Protein AF-A0A817XA43-F1 (afdb_monomer_lite)

Structure (mmCIF, N/CA/C/O backbone):
data_AF-A0A817XA43-F1
#
_entry.id   AF-A0A817XA43-F1
#
loop_
_atom_site.group_PDB
_atom_site.id
_atom_site.type_symbol
_atom_site.label_atom_id
_atom_site.label_alt_id
_atom_site.label_comp_id
_atom_site.label_asym_id
_atom_site.label_entity_id
_atom_site.label_seq_id
_atom_site.pdbx_PDB_ins_code
_atom_site.Cartn_x
_atom_site.Cartn_y
_atom_site.Cartn_z
_atom_site.occupancy
_atom_site.B_iso_or_equiv
_atom_site.auth_seq_id
_atom_site.auth_comp_id
_atom_site.auth_asym_id
_atom_site.auth_atom_id
_atom_site.pdbx_PDB_model_num
ATOM 1 N N . MET A 1 1 ? 5.860 10.721 -16.639 1.00 57.69 1 MET A N 1
ATOM 2 C CA . MET A 1 1 ? 4.613 10.023 -17.025 1.00 57.69 1 MET A CA 1
ATOM 3 C C . MET A 1 1 ? 4.960 8.668 -17.614 1.00 57.69 1 MET A C 1
ATOM 5 O O . MET A 1 1 ? 6.099 8.489 -18.042 1.00 57.69 1 MET A O 1
ATOM 9 N N . LEU A 1 2 ? 4.019 7.724 -17.609 1.00 63.66 2 LEU A N 1
ATOM 10 C CA . LEU A 1 2 ? 4.246 6.377 -18.134 1.00 63.66 2 LEU A CA 1
ATOM 11 C C . LEU A 1 2 ? 4.400 6.415 -19.658 1.00 63.66 2 LEU A C 1
ATOM 13 O O . LEU A 1 2 ? 3.635 7.073 -20.358 1.00 63.66 2 LEU A O 1
ATOM 17 N N . LEU A 1 3 ? 5.403 5.712 -20.180 1.00 65.25 3 LEU A N 1
ATOM 18 C CA . LEU A 1 3 ? 5.600 5.602 -21.623 1.00 65.25 3 LEU A CA 1
ATOM 19 C C . LEU A 1 3 ? 4.455 4.800 -22.244 1.00 65.25 3 LEU A C 1
ATOM 21 O O . LEU A 1 3 ? 4.176 3.691 -21.795 1.00 65.25 3 LEU A O 1
ATOM 25 N N . GLY A 1 4 ? 3.835 5.340 -23.294 1.00 74.50 4 GLY A N 1
ATOM 26 C CA . GLY A 1 4 ? 2.734 4.673 -23.994 1.00 74.50 4 GLY A CA 1
ATOM 27 C C . GLY A 1 4 ? 1.375 4.791 -23.300 1.00 74.50 4 GLY A C 1
ATOM 28 O O . GLY A 1 4 ? 0.452 4.079 -23.687 1.00 74.50 4 GLY A O 1
ATOM 29 N N . GLU A 1 5 ? 1.242 5.671 -22.301 1.00 81.50 5 GLU A N 1
ATOM 30 C CA . GLU A 1 5 ? -0.063 6.052 -21.750 1.00 81.50 5 GLU A CA 1
ATOM 31 C C . GLU A 1 5 ? -0.944 6.663 -22.862 1.00 81.50 5 GLU A C 1
ATOM 33 O O . GLU A 1 5 ? -0.475 7.549 -23.585 1.00 81.50 5 GLU A O 1
ATOM 38 N N . PRO A 1 6 ? -2.202 6.211 -23.039 1.00 85.19 6 PRO A N 1
ATOM 39 C CA . PRO A 1 6 ? -3.128 6.820 -23.986 1.00 85.19 6 PRO A CA 1
ATOM 40 C C . PRO A 1 6 ? -3.344 8.308 -23.698 1.00 85.19 6 PRO A C 1
ATOM 42 O O . PRO A 1 6 ? -3.460 8.717 -22.546 1.00 85.19 6 PRO A O 1
ATOM 45 N N . SER A 1 7 ? -3.509 9.128 -24.739 1.00 82.12 7 SER A N 1
ATOM 46 C CA . SER A 1 7 ? -3.691 10.585 -24.593 1.00 82.12 7 SER A CA 1
ATOM 47 C C . SER A 1 7 ? -4.958 10.993 -23.833 1.00 82.12 7 SER A C 1
ATOM 49 O O . SER A 1 7 ? -5.080 12.142 -23.407 1.00 82.12 7 SER A O 1
ATOM 51 N N . THR A 1 8 ? -5.901 10.073 -23.637 1.00 81.75 8 THR A N 1
ATOM 52 C CA . THR A 1 8 ? -7.118 10.268 -22.840 1.00 81.75 8 THR A CA 1
ATOM 53 C C . THR A 1 8 ? -6.960 9.841 -21.381 1.00 81.75 8 THR A C 1
ATOM 55 O O . THR A 1 8 ? -7.863 10.085 -20.586 1.00 81.75 8 THR A O 1
ATOM 58 N N . TRP A 1 9 ? -5.845 9.203 -21.018 1.00 85.25 9 TRP A N 1
ATOM 59 C CA . TRP A 1 9 ? -5.582 8.696 -19.673 1.00 85.25 9 TRP A CA 1
ATOM 60 C C . TRP A 1 9 ? -4.692 9.653 -18.901 1.00 85.25 9 TRP A C 1
ATOM 62 O O . TRP A 1 9 ? -3.889 10.389 -19.481 1.00 85.25 9 TRP A O 1
ATOM 72 N N . ARG A 1 10 ? -4.874 9.677 -17.582 1.00 87.94 10 ARG A N 1
ATOM 73 C CA . ARG A 1 10 ? -4.084 10.502 -16.674 1.00 87.94 10 ARG A CA 1
ATOM 74 C C . ARG A 1 10 ? -3.742 9.699 -15.437 1.00 87.94 10 ARG A C 1
ATOM 76 O O . ARG A 1 10 ? -4.640 9.256 -14.724 1.00 87.94 10 ARG A O 1
ATOM 83 N N . THR A 1 11 ? -2.451 9.576 -15.171 1.00 90.00 11 THR A N 1
ATOM 84 C CA . THR A 1 11 ? -1.917 8.834 -14.035 1.00 90.00 11 THR A CA 1
ATOM 85 C C . THR A 1 11 ? -1.094 9.762 -13.163 1.00 90.00 11 THR A C 1
ATOM 87 O O . THR A 1 11 ? 0.011 10.167 -13.527 1.00 90.00 11 THR A O 1
ATOM 90 N N . ASP A 1 12 ? -1.613 10.065 -11.979 1.00 92.81 12 ASP A N 1
ATOM 91 C CA . ASP A 1 12 ? -0.871 10.833 -10.989 1.00 92.81 12 ASP A CA 1
ATOM 92 C C . ASP A 1 12 ? -0.116 9.897 -10.041 1.00 92.81 12 ASP A C 1
ATOM 94 O O . ASP A 1 12 ? -0.629 8.858 -9.623 1.00 92.81 12 ASP A O 1
ATOM 98 N N . LEU A 1 13 ? 1.106 10.285 -9.673 1.00 92.44 13 LEU A N 1
ATOM 99 C CA . LEU A 1 13 ? 1.822 9.657 -8.565 1.00 92.44 13 LEU A CA 1
ATOM 100 C C . LEU A 1 13 ? 1.434 10.392 -7.285 1.00 92.44 13 LEU A C 1
ATOM 102 O O . LEU A 1 13 ? 1.879 11.518 -7.074 1.00 92.44 13 LEU A O 1
ATOM 106 N N . VAL A 1 14 ? 0.610 9.768 -6.448 1.00 94.12 14 VAL A N 1
ATOM 107 C CA . VAL A 1 14 ? 0.172 10.341 -5.170 1.00 94.12 14 VAL A CA 1
ATOM 108 C C . VAL A 1 14 ? 1.114 9.898 -4.053 1.00 94.12 14 VAL A C 1
ATOM 110 O O . VAL A 1 14 ? 1.297 8.705 -3.826 1.00 94.12 14 VAL A O 1
ATOM 113 N N . ILE A 1 15 ? 1.710 10.863 -3.357 1.00 93.38 15 ILE A N 1
ATOM 114 C CA . ILE A 1 15 ? 2.702 10.643 -2.304 1.00 93.38 15 ILE A CA 1
ATOM 115 C C . ILE A 1 15 ? 2.204 11.269 -1.006 1.00 93.38 15 ILE A C 1
ATOM 117 O O . ILE A 1 15 ? 2.013 12.481 -0.922 1.00 93.38 15 ILE A O 1
ATOM 121 N N . PHE A 1 16 ? 2.080 10.439 0.023 1.00 93.75 16 PHE A N 1
ATOM 122 C CA . PHE A 1 16 ? 1.899 10.871 1.403 1.00 93.75 16 PHE A CA 1
ATOM 123 C C . PHE A 1 16 ? 3.258 10.862 2.100 1.00 93.75 16 PHE A C 1
ATOM 125 O O . PHE A 1 16 ? 3.926 9.829 2.138 1.00 93.75 16 PHE A O 1
ATOM 132 N N . THR A 1 17 ? 3.698 12.000 2.633 1.00 91.00 17 THR A N 1
ATOM 133 C CA . THR A 1 17 ? 4.999 12.094 3.314 1.00 91.00 17 THR A CA 1
ATOM 134 C C . THR A 1 17 ? 4.949 13.074 4.473 1.00 91.00 17 THR A C 1
ATOM 136 O O . THR A 1 17 ? 4.271 14.085 4.394 1.00 91.00 17 THR A O 1
ATOM 139 N N . TYR A 1 18 ? 5.697 12.822 5.541 1.00 86.75 18 TYR A N 1
ATOM 140 C CA . TYR A 1 18 ? 5.952 13.841 6.567 1.00 86.75 18 TYR A CA 1
ATOM 141 C C . TYR A 1 18 ? 7.193 14.680 6.240 1.00 86.75 18 TYR A C 1
ATOM 143 O O . TYR A 1 18 ? 7.337 15.805 6.703 1.00 86.75 18 TYR A O 1
ATOM 151 N N . ASN A 1 19 ? 8.099 14.129 5.428 1.00 84.56 19 ASN A N 1
ATOM 152 C CA . ASN A 1 19 ? 9.373 14.738 5.083 1.00 84.56 19 ASN A CA 1
ATOM 153 C C . ASN A 1 19 ? 9.256 15.442 3.727 1.00 84.56 19 ASN A C 1
ATOM 155 O O . ASN A 1 19 ? 9.676 14.912 2.695 1.00 84.56 19 ASN A O 1
ATOM 159 N N . PHE A 1 20 ? 8.610 16.606 3.714 1.00 82.62 20 PHE A N 1
ATOM 160 C CA . PHE A 1 20 ? 8.552 17.449 2.523 1.00 82.62 20 PHE A CA 1
ATOM 161 C C . PHE A 1 20 ? 9.913 18.081 2.275 1.00 82.62 20 PHE A C 1
ATOM 163 O O . PHE A 1 20 ? 10.416 18.845 3.095 1.00 82.62 20 PHE A O 1
ATOM 170 N N . SER A 1 21 ? 10.489 17.784 1.117 1.00 83.75 21 SER A N 1
ATOM 171 C CA . SER A 1 21 ? 11.843 18.188 0.773 1.00 83.75 21 SER A CA 1
ATOM 172 C C . SER A 1 21 ? 11.901 18.934 -0.563 1.00 83.75 21 SER A C 1
ATOM 174 O O . SER A 1 21 ? 10.979 18.887 -1.386 1.00 83.75 21 SER A O 1
ATOM 176 N N . SER A 1 22 ? 13.009 19.642 -0.788 1.00 83.31 22 SER A N 1
ATOM 177 C CA . SER A 1 22 ? 13.237 20.419 -2.013 1.00 83.31 22 SER A CA 1
ATOM 178 C C . SER A 1 22 ? 13.310 19.546 -3.275 1.00 83.31 22 SER A C 1
ATOM 180 O O . SER A 1 22 ? 13.006 19.996 -4.378 1.00 83.31 22 SER A O 1
ATOM 182 N N . GLU A 1 23 ? 13.667 18.275 -3.117 1.00 86.81 23 GLU A N 1
ATOM 183 C CA . GLU A 1 23 ? 13.797 17.279 -4.175 1.00 86.81 23 GLU A CA 1
ATOM 184 C C . GLU A 1 23 ? 12.446 17.007 -4.842 1.00 86.81 23 GLU A C 1
ATOM 186 O O . GLU A 1 23 ? 12.372 16.991 -6.069 1.00 86.81 23 GLU A O 1
ATOM 191 N N . PHE A 1 24 ? 11.355 16.905 -4.073 1.00 86.44 24 PHE A N 1
ATOM 192 C CA . PHE A 1 24 ? 10.013 16.745 -4.645 1.00 86.44 24 PHE A CA 1
ATOM 193 C C . PHE A 1 24 ? 9.624 17.932 -5.534 1.00 86.44 24 PHE A C 1
ATOM 195 O O . PHE A 1 24 ? 9.046 17.745 -6.606 1.00 86.44 24 PHE A O 1
ATOM 202 N N . ARG A 1 25 ? 10.002 19.157 -5.145 1.00 81.00 25 ARG A N 1
ATOM 203 C CA . ARG A 1 25 ? 9.793 20.353 -5.977 1.00 81.00 25 ARG A CA 1
ATOM 204 C C . ARG A 1 25 ? 10.616 20.298 -7.259 1.00 81.00 25 ARG A C 1
ATOM 206 O O . ARG A 1 25 ? 10.087 20.594 -8.328 1.00 81.00 25 ARG A O 1
ATOM 213 N N . ARG A 1 26 ? 11.881 19.869 -7.185 1.00 82.94 26 ARG A N 1
ATOM 214 C CA . ARG A 1 26 ? 12.737 19.690 -8.375 1.00 82.94 26 ARG A CA 1
ATOM 215 C C . ARG A 1 26 ? 12.167 18.651 -9.340 1.00 82.94 26 ARG A C 1
ATOM 217 O O . ARG A 1 26 ? 12.228 18.868 -10.547 1.00 82.94 26 ARG A O 1
ATOM 224 N N . LEU A 1 27 ? 11.541 17.597 -8.814 1.00 83.88 27 LEU A N 1
ATOM 225 C CA . LEU A 1 27 ? 10.822 16.576 -9.586 1.00 83.88 27 LEU A CA 1
ATOM 226 C C . LEU A 1 27 ? 9.488 17.065 -10.178 1.00 83.88 27 LEU A C 1
ATOM 228 O O . LEU A 1 27 ? 8.842 16.329 -10.920 1.00 83.88 27 LEU A O 1
ATOM 232 N N . GLY A 1 28 ? 9.077 18.304 -9.892 1.00 83.94 28 GLY A N 1
ATOM 233 C CA . GLY A 1 28 ? 7.832 18.881 -10.395 1.00 83.94 28 GLY A CA 1
ATOM 234 C C . GLY A 1 28 ? 6.585 18.391 -9.660 1.00 83.94 28 GLY A C 1
ATOM 235 O O . GLY A 1 28 ? 5.488 18.496 -10.206 1.00 83.94 28 GLY A O 1
ATOM 236 N N . CYS A 1 29 ? 6.729 17.852 -8.444 1.00 87.75 29 CYS A N 1
ATOM 237 C CA . CYS A 1 29 ? 5.584 17.494 -7.619 1.00 87.75 29 CYS A CA 1
ATOM 238 C C . CYS A 1 29 ? 4.820 18.748 -7.186 1.00 87.75 29 CYS A C 1
ATOM 240 O O . CYS A 1 29 ? 5.412 19.743 -6.760 1.00 87.75 29 CYS A O 1
ATOM 242 N N . VAL A 1 30 ? 3.493 18.680 -7.271 1.00 87.12 30 VAL A N 1
ATOM 243 C CA . VAL A 1 30 ? 2.590 19.751 -6.854 1.00 87.12 30 VAL A CA 1
ATOM 244 C C . VAL A 1 30 ? 1.864 19.368 -5.579 1.00 87.12 30 VAL A C 1
ATOM 246 O O . VAL A 1 30 ? 1.542 18.206 -5.344 1.00 87.12 30 VAL A O 1
ATOM 249 N N . HIS A 1 31 ? 1.560 20.371 -4.773 1.00 86.12 31 HIS A N 1
ATOM 250 C CA . HIS A 1 31 ? 0.795 20.206 -3.555 1.00 86.12 31 HIS A CA 1
ATOM 251 C C . HIS A 1 31 ? -0.638 20.729 -3.788 1.00 86.12 31 HIS A C 1
ATOM 253 O O . HIS A 1 31 ? -0.985 21.832 -3.379 1.00 86.12 31 HIS A O 1
ATOM 259 N N . ARG A 1 32 ? -1.460 19.989 -4.547 1.00 88.06 32 ARG A N 1
ATOM 260 C CA . ARG A 1 32 ? -2.888 20.308 -4.755 1.00 88.06 32 ARG A CA 1
ATOM 261 C C . ARG A 1 32 ? -3.674 19.109 -5.268 1.00 88.06 32 ARG A C 1
ATOM 263 O O . ARG A 1 32 ? -3.138 18.277 -6.006 1.00 88.06 32 ARG A O 1
ATOM 270 N N . LEU A 1 33 ? -4.968 19.085 -4.956 1.00 91.25 33 LEU A N 1
ATOM 271 C CA . LEU A 1 33 ? -5.904 18.107 -5.510 1.00 91.25 33 LEU A CA 1
ATOM 272 C C . LEU A 1 33 ? -5.987 18.205 -7.031 1.00 91.25 33 LEU A C 1
ATOM 274 O O . LEU A 1 33 ? -5.824 19.282 -7.618 1.00 91.25 33 LEU A O 1
ATOM 278 N N . ARG A 1 34 ? -6.300 17.071 -7.655 1.00 91.56 34 ARG A N 1
ATOM 279 C CA . ARG A 1 34 ? -6.686 17.024 -9.060 1.00 91.56 34 ARG A CA 1
ATOM 280 C C . ARG A 1 34 ? -8.009 17.749 -9.250 1.00 91.56 34 ARG A C 1
ATOM 282 O O . ARG A 1 34 ? -8.993 17.400 -8.606 1.00 91.56 34 ARG A O 1
ATOM 289 N N . GLN A 1 35 ? -8.013 18.758 -10.116 1.00 89.50 35 GLN A N 1
ATOM 290 C CA . GLN A 1 35 ? -9.197 19.596 -10.325 1.00 89.50 35 GLN A CA 1
ATOM 291 C C . GLN A 1 35 ? -10.150 19.001 -11.360 1.00 89.50 35 GLN A C 1
ATOM 293 O O . GLN A 1 35 ? -11.364 19.121 -11.227 1.00 89.50 35 GLN A O 1
ATOM 298 N N . ASN A 1 36 ? -9.605 18.366 -12.398 1.00 88.06 36 ASN A N 1
ATOM 299 C CA . ASN A 1 36 ? -10.378 17.767 -13.476 1.00 88.06 36 ASN A CA 1
ATOM 300 C C . ASN A 1 36 ? -9.552 16.714 -14.237 1.00 88.06 36 ASN A C 1
ATOM 302 O O . ASN A 1 36 ? -8.368 16.490 -13.961 1.00 88.06 36 ASN A O 1
ATOM 306 N N . LYS A 1 37 ? -10.201 16.037 -15.183 1.00 85.75 37 LYS A N 1
ATOM 307 C CA . LYS A 1 37 ? -9.607 14.973 -16.002 1.00 85.75 37 LYS A CA 1
ATOM 308 C C . LYS A 1 37 ? -8.664 15.514 -17.081 1.00 85.75 37 LYS A C 1
ATOM 310 O O . LYS A 1 37 ? -7.817 14.771 -17.557 1.00 85.75 37 LYS A O 1
ATOM 315 N N . GLU A 1 38 ? -8.763 16.794 -17.427 1.00 86.69 38 GLU A N 1
ATOM 316 C CA . GLU A 1 38 ? -7.944 17.444 -18.448 1.00 86.69 38 GLU A CA 1
ATOM 317 C C . GLU A 1 38 ? -6.529 17.780 -17.952 1.00 86.69 38 GLU A C 1
ATOM 319 O O . GLU A 1 38 ? -5.610 17.841 -18.773 1.00 86.69 38 GLU A O 1
ATOM 324 N N . GLU A 1 39 ? -6.326 17.948 -16.635 1.00 87.62 39 GLU A N 1
ATOM 325 C CA . GLU A 1 39 ? -4.993 18.184 -16.060 1.00 87.62 39 GLU A CA 1
ATOM 326 C C . GLU A 1 39 ? -3.985 17.116 -16.541 1.00 87.62 39 GLU A C 1
ATOM 328 O O . GLU A 1 39 ? -4.350 15.956 -16.718 1.00 87.62 39 GLU A O 1
ATOM 333 N N . PRO A 1 40 ? -2.705 17.439 -16.767 1.00 86.88 40 PRO A N 1
ATOM 334 C CA . PRO A 1 40 ? -1.714 16.419 -17.105 1.00 86.88 40 PRO A CA 1
ATOM 335 C C . PRO A 1 40 ? -1.470 15.451 -15.932 1.00 86.88 40 PRO A C 1
ATOM 337 O O . PRO A 1 40 ? -1.842 15.725 -14.787 1.00 86.88 40 PRO A O 1
ATOM 340 N N . SER A 1 41 ? -0.839 14.315 -16.229 1.00 87.81 41 SER A N 1
ATOM 341 C CA . SER A 1 41 ? -0.318 13.372 -15.233 1.00 87.81 41 SER A CA 1
ATOM 342 C C . SER A 1 41 ? 0.771 14.063 -14.390 1.00 87.81 41 SER A C 1
ATOM 344 O O . SER A 1 41 ? 1.767 14.553 -14.923 1.00 87.81 41 SER A O 1
ATOM 346 N N . MET A 1 42 ? 0.595 14.141 -13.075 1.00 87.69 42 MET A N 1
ATOM 347 C CA . MET A 1 42 ? 1.457 14.896 -12.162 1.00 87.69 42 MET A CA 1
ATOM 348 C C . MET A 1 42 ? 1.874 14.058 -10.953 1.00 87.69 42 MET A C 1
ATOM 350 O O . MET A 1 42 ? 1.143 13.196 -10.474 1.00 87.69 42 MET A O 1
ATOM 354 N N . CYS A 1 43 ? 3.057 14.345 -10.414 1.00 90.56 43 CYS A N 1
ATOM 355 C CA . CYS A 1 43 ? 3.368 13.949 -9.046 1.00 90.56 43 CYS A CA 1
ATOM 356 C C . CYS A 1 43 ? 2.589 14.867 -8.097 1.00 90.56 43 CYS A C 1
ATOM 358 O O . CYS A 1 43 ? 2.677 16.091 -8.214 1.00 90.56 43 CYS A O 1
ATOM 360 N N . ARG A 1 44 ? 1.822 14.295 -7.172 1.00 92.00 44 ARG A N 1
ATOM 361 C CA . ARG A 1 44 ? 1.055 15.028 -6.168 1.00 92.00 44 ARG A CA 1
ATOM 362 C C . ARG A 1 44 ? 1.499 14.624 -4.787 1.00 92.00 44 ARG A C 1
ATOM 364 O O . ARG A 1 44 ? 1.535 13.441 -4.465 1.00 92.00 44 ARG A O 1
ATOM 371 N N . LEU A 1 45 ? 1.821 15.620 -3.985 1.00 91.94 45 LEU A N 1
ATOM 372 C CA . LEU A 1 45 ? 2.314 15.421 -2.640 1.00 91.94 45 LEU A CA 1
ATOM 373 C C . LEU A 1 45 ? 1.277 15.924 -1.642 1.00 91.94 45 LEU A C 1
ATOM 375 O O . LEU A 1 45 ? 0.718 16.997 -1.850 1.00 91.94 45 LEU A O 1
ATOM 379 N N . PHE A 1 46 ? 1.069 15.171 -0.570 1.00 92.06 46 PHE A N 1
ATOM 380 C CA . PHE A 1 46 ? 0.234 15.534 0.572 1.00 92.06 46 PHE A CA 1
ATOM 381 C C . PHE A 1 46 ? 1.044 15.293 1.844 1.00 92.06 46 PHE A C 1
ATOM 383 O O . PHE A 1 46 ? 1.693 14.241 1.949 1.00 92.06 46 PHE A O 1
ATOM 390 N N . LEU A 1 47 ? 1.049 16.237 2.801 1.00 91.00 47 LEU A N 1
ATOM 391 C CA . LEU A 1 47 ? 1.701 15.901 4.070 1.00 91.00 47 LEU A CA 1
ATOM 392 C C . LEU A 1 47 ? 0.844 14.923 4.827 1.00 91.00 47 LEU A C 1
ATOM 394 O O . LEU A 1 47 ? -0.369 15.072 4.926 1.00 91.00 47 LEU A O 1
ATOM 398 N N . TYR A 1 48 ? 1.515 13.954 5.405 1.00 93.12 48 TYR A N 1
ATOM 399 C CA . TYR A 1 48 ? 0.900 12.956 6.238 1.00 93.12 48 TYR A CA 1
ATOM 400 C C . TYR A 1 48 ? 1.633 12.916 7.567 1.00 93.12 48 TYR A C 1
ATOM 402 O O . TYR A 1 48 ? 2.852 13.080 7.596 1.00 93.12 48 TYR A O 1
ATOM 410 N N . VAL A 1 49 ? 0.897 12.698 8.654 1.00 92.44 49 VAL A N 1
ATOM 411 C CA . VAL A 1 49 ? 1.462 12.505 9.992 1.00 92.44 49 VAL A CA 1
ATOM 412 C C . VAL A 1 49 ? 1.526 11.008 10.298 1.00 92.44 49 VAL A C 1
ATOM 414 O O . VAL A 1 49 ? 0.495 10.419 10.648 1.00 92.44 49 VAL A O 1
ATOM 417 N N . PRO A 1 50 ? 2.712 10.376 10.203 1.00 93.25 50 PRO A N 1
ATOM 418 C CA . PRO A 1 50 ? 2.924 8.993 10.591 1.00 93.25 50 PRO A CA 1
ATOM 419 C C . PRO A 1 50 ? 2.402 8.692 11.981 1.00 93.25 50 PRO A C 1
ATOM 421 O O . PRO A 1 50 ? 2.592 9.498 12.896 1.00 93.25 50 PRO A O 1
ATOM 424 N N . ILE A 1 51 ? 1.831 7.499 12.162 1.00 93.56 51 ILE A N 1
ATOM 425 C CA . ILE A 1 51 ? 1.351 7.040 13.472 1.00 93.56 51 ILE A CA 1
ATOM 426 C C . ILE A 1 51 ? 2.449 7.192 14.534 1.00 93.56 51 ILE A C 1
ATOM 428 O O . ILE A 1 51 ? 2.168 7.646 15.638 1.00 93.56 51 ILE A O 1
ATOM 432 N N . GLN A 1 52 ? 3.709 6.897 14.198 1.00 91.12 52 GLN A N 1
ATOM 433 C CA . GLN A 1 52 ? 4.840 6.993 15.130 1.00 91.12 52 GLN A CA 1
ATOM 434 C C . GLN A 1 52 ? 5.121 8.396 15.687 1.00 91.12 52 GLN A C 1
ATOM 436 O O . GLN A 1 52 ? 5.727 8.507 16.751 1.00 91.12 52 GLN A O 1
ATOM 441 N N . PHE A 1 53 ? 4.685 9.452 14.996 1.00 88.00 53 PHE A N 1
ATOM 442 C CA . PHE A 1 53 ? 4.879 10.843 15.420 1.00 88.00 53 PHE A CA 1
ATOM 443 C C . PHE A 1 53 ? 3.646 11.446 16.093 1.00 88.00 53 PHE A C 1
ATOM 445 O O . PHE A 1 53 ? 3.678 12.603 16.508 1.00 88.00 53 PHE A O 1
ATOM 452 N N . ARG A 1 54 ? 2.561 10.677 16.223 1.00 88.19 54 ARG A N 1
ATOM 453 C CA . ARG A 1 54 ? 1.380 11.108 16.975 1.00 88.19 54 ARG A CA 1
ATOM 454 C C . ARG A 1 54 ? 1.674 11.040 18.479 1.00 88.19 54 ARG A C 1
ATOM 456 O O . ARG A 1 54 ? 2.599 10.360 18.916 1.00 88.19 54 ARG A O 1
ATOM 463 N N . THR A 1 55 ? 0.925 11.781 19.284 1.00 79.50 55 THR A N 1
ATOM 464 C CA . THR A 1 55 ? 0.994 11.726 20.757 1.00 79.50 55 THR A CA 1
ATOM 465 C C . THR A 1 55 ? -0.179 10.905 21.295 1.00 79.50 55 THR A C 1
ATOM 467 O O . THR A 1 55 ? -0.955 10.377 20.517 1.00 79.50 55 THR A O 1
ATOM 470 N N . LYS A 1 56 ? -0.342 10.745 22.614 1.00 69.50 56 LYS A N 1
ATOM 471 C CA . LYS A 1 56 ? -1.559 10.111 23.160 1.00 69.50 56 LYS A CA 1
ATOM 472 C C . LYS A 1 56 ? -2.781 11.041 23.057 1.00 69.50 56 LYS A C 1
ATOM 474 O O . LYS A 1 56 ? -3.869 10.599 22.712 1.00 69.50 56 LYS A O 1
ATOM 479 N N . ASN A 1 57 ? -2.571 12.347 23.227 1.00 73.12 57 ASN A N 1
ATOM 480 C CA . ASN A 1 57 ? -3.565 13.376 22.921 1.00 73.12 57 ASN A CA 1
ATOM 481 C C . ASN A 1 57 ? -3.465 13.780 21.446 1.00 73.12 57 ASN A C 1
ATOM 483 O O . ASN A 1 57 ? -2.965 14.849 21.099 1.00 73.12 57 ASN A O 1
ATOM 487 N N . ILE A 1 58 ? -3.901 12.877 20.573 1.00 70.44 58 ILE A N 1
ATOM 488 C CA . ILE A 1 58 ? -3.633 12.927 19.131 1.00 70.44 58 ILE A CA 1
ATOM 489 C C . ILE A 1 58 ? -4.096 14.218 18.444 1.00 70.44 58 ILE A C 1
ATOM 491 O O . ILE A 1 58 ? -3.558 14.567 17.404 1.00 70.44 58 ILE A O 1
ATOM 495 N N . THR A 1 59 ? -5.050 14.950 19.012 1.00 67.56 59 THR A N 1
ATOM 496 C CA . THR A 1 59 ? -5.635 16.151 18.399 1.00 67.56 59 THR A CA 1
ATOM 497 C C . THR A 1 59 ? -5.089 17.472 18.943 1.00 67.56 59 THR A C 1
ATOM 499 O O . THR A 1 59 ? -5.574 18.530 18.539 1.00 67.56 59 THR A O 1
ATOM 502 N N . ASP A 1 60 ? -4.112 17.451 19.853 1.00 72.25 60 ASP A N 1
ATOM 503 C CA . ASP A 1 60 ? -3.560 18.687 20.412 1.00 72.25 60 ASP A CA 1
ATOM 504 C C . ASP A 1 60 ? -2.858 19.488 19.295 1.00 72.25 60 ASP A C 1
ATOM 506 O O . ASP A 1 60 ? -1.911 19.020 18.660 1.00 72.25 60 ASP A O 1
ATOM 510 N N . ASN A 1 61 ? -3.359 20.701 19.035 1.00 72.19 61 ASN A N 1
ATOM 511 C CA . ASN A 1 61 ? -2.928 21.613 17.967 1.00 72.19 61 ASN A CA 1
ATOM 512 C C . ASN A 1 61 ? -3.115 21.103 16.523 1.00 72.19 61 ASN A C 1
ATOM 514 O O . ASN A 1 61 ? -2.381 21.560 15.654 1.00 72.19 61 ASN A O 1
ATOM 518 N N . ASP A 1 62 ? -4.054 20.187 16.242 1.00 78.50 62 ASP A N 1
ATOM 519 C CA . ASP A 1 62 ? -4.345 19.708 14.867 1.00 78.50 62 ASP A CA 1
ATOM 520 C C . ASP A 1 62 ? -3.076 19.260 14.106 1.00 78.50 62 ASP A C 1
ATOM 522 O O . ASP A 1 62 ? -2.816 19.624 12.960 1.00 78.50 62 ASP A O 1
ATOM 526 N N . PHE A 1 63 ? -2.195 18.555 14.825 1.00 84.12 63 PHE A N 1
ATOM 527 C CA . PHE A 1 63 ? -0.880 18.118 14.348 1.00 84.12 63 PHE A CA 1
ATOM 528 C C . PHE A 1 63 ? 0.017 19.222 13.785 1.00 84.12 63 PHE A C 1
ATOM 530 O O . PHE A 1 63 ? 0.950 18.932 13.036 1.00 84.12 63 PHE A O 1
ATOM 537 N N . GLN A 1 64 ? -0.216 20.485 14.145 1.00 76.88 64 GLN A N 1
ATOM 538 C CA . GLN A 1 64 ? 0.416 21.592 13.449 1.00 76.88 64 GLN A CA 1
ATOM 539 C C . GLN A 1 64 ? 1.948 21.502 13.459 1.00 76.88 64 GLN A C 1
ATOM 541 O O . GLN A 1 64 ? 2.580 21.755 12.432 1.00 76.88 64 GLN A O 1
ATOM 546 N N . HIS A 1 65 ? 2.507 21.043 14.579 1.00 78.75 65 HIS A N 1
ATOM 547 C CA . HIS A 1 65 ? 3.938 20.822 14.764 1.00 78.75 65 HIS A CA 1
ATOM 548 C C . HIS A 1 65 ? 4.540 19.767 13.830 1.00 78.75 65 HIS A C 1
ATOM 550 O O . HIS A 1 65 ? 5.696 19.884 13.432 1.00 78.75 65 HIS A O 1
ATOM 556 N N . ALA A 1 66 ? 3.768 18.750 13.434 1.00 78.75 66 ALA A N 1
ATOM 557 C CA . ALA A 1 66 ? 4.240 17.706 12.524 1.00 78.75 66 ALA A CA 1
ATOM 558 C C . ALA A 1 66 ? 4.529 18.242 11.110 1.00 78.75 66 ALA A C 1
ATOM 560 O O . ALA A 1 66 ? 5.189 17.570 10.319 1.00 78.75 66 ALA A O 1
ATOM 561 N N . PHE A 1 67 ? 4.059 19.453 10.797 1.00 82.50 67 PHE A N 1
ATOM 562 C CA . PHE A 1 67 ? 4.205 20.090 9.491 1.00 82.50 67 PHE A CA 1
ATOM 563 C C . PHE A 1 67 ? 5.149 21.301 9.495 1.00 82.50 67 PHE A C 1
ATOM 565 O O . PHE A 1 67 ? 5.324 21.927 8.449 1.00 82.50 67 PHE A O 1
ATOM 572 N N . ASP A 1 68 ? 5.774 21.640 10.628 1.00 82.94 68 ASP A N 1
ATOM 573 C CA . ASP A 1 68 ? 6.612 22.841 10.756 1.00 82.94 68 ASP A CA 1
ATOM 574 C C . ASP A 1 68 ? 7.783 22.839 9.758 1.00 82.94 68 ASP A C 1
ATOM 576 O O . ASP A 1 68 ? 8.103 23.867 9.161 1.00 82.94 68 ASP A O 1
ATOM 580 N N . ASP A 1 69 ? 8.408 21.684 9.528 1.00 79.12 69 ASP A N 1
ATOM 581 C CA . ASP A 1 69 ? 9.520 21.537 8.580 1.00 79.12 69 ASP A CA 1
ATOM 582 C C . ASP A 1 69 ? 9.068 21.774 7.140 1.00 79.12 69 ASP A C 1
ATOM 584 O O . ASP A 1 69 ? 9.697 22.523 6.389 1.00 79.12 69 ASP A O 1
ATOM 588 N N . ALA A 1 70 ? 7.929 21.193 6.776 1.00 80.44 70 ALA A N 1
ATOM 589 C CA . ALA A 1 70 ? 7.348 21.360 5.459 1.00 80.44 70 ALA A CA 1
ATOM 590 C C . ALA A 1 70 ? 6.938 22.809 5.191 1.00 80.44 70 ALA A C 1
ATOM 592 O O . ALA A 1 70 ? 7.215 23.331 4.112 1.00 80.44 70 ALA A O 1
ATOM 593 N N . LYS A 1 71 ? 6.346 23.480 6.188 1.00 81.06 71 LYS A N 1
ATOM 594 C CA . LYS A 1 71 ? 6.011 24.908 6.121 1.00 81.06 71 LYS A CA 1
ATOM 595 C C . LYS A 1 71 ? 7.238 25.763 5.828 1.00 81.06 71 LYS A C 1
ATOM 597 O O . LYS A 1 71 ? 7.192 26.576 4.910 1.00 81.06 71 LYS A O 1
ATOM 602 N N . ARG A 1 72 ? 8.361 25.523 6.520 1.00 82.75 72 ARG A N 1
ATOM 603 C CA . ARG A 1 72 ? 9.623 26.245 6.260 1.00 82.75 72 ARG A CA 1
ATOM 604 C C . ARG A 1 72 ? 10.124 26.041 4.829 1.00 82.75 72 ARG A C 1
ATOM 606 O O . ARG A 1 72 ? 10.594 26.990 4.203 1.00 82.75 72 ARG A O 1
ATOM 613 N N . VAL A 1 73 ? 10.014 24.825 4.287 1.00 78.75 73 VAL A N 1
ATOM 614 C CA . VAL A 1 73 ? 10.385 24.563 2.887 1.00 78.75 73 VAL A CA 1
ATOM 615 C C . VAL A 1 73 ? 9.451 25.313 1.937 1.00 78.75 73 VAL A C 1
ATOM 617 O O . VAL A 1 73 ? 9.935 26.013 1.055 1.00 78.75 73 VAL A O 1
ATOM 620 N N . ILE A 1 74 ? 8.135 25.229 2.121 1.00 76.31 74 ILE A N 1
ATOM 621 C CA . ILE A 1 74 ? 7.137 25.919 1.284 1.00 76.31 74 ILE A CA 1
ATOM 622 C C . ILE A 1 74 ? 7.375 27.440 1.271 1.00 76.31 74 ILE A C 1
ATOM 624 O O . ILE A 1 74 ? 7.431 28.047 0.200 1.00 76.31 74 ILE A O 1
ATOM 628 N N . GLU A 1 75 ? 7.602 28.043 2.440 1.00 80.88 75 GLU A N 1
ATOM 629 C CA . GLU A 1 75 ? 7.914 29.471 2.583 1.00 80.88 75 GLU A CA 1
ATOM 630 C C . GLU A 1 75 ? 9.174 29.865 1.801 1.00 80.88 75 GLU A C 1
ATOM 632 O O . GLU A 1 75 ? 9.183 30.887 1.111 1.00 80.88 75 GLU A O 1
ATOM 637 N N . SER A 1 76 ? 10.219 29.028 1.832 1.00 81.75 76 SER A N 1
ATOM 638 C CA . SER A 1 76 ? 11.469 29.292 1.107 1.00 81.75 76 SER A CA 1
ATOM 639 C C . SER A 1 76 ? 11.292 29.372 -0.417 1.00 81.75 76 SER A C 1
ATOM 641 O O . SER A 1 76 ? 12.038 30.089 -1.086 1.00 81.75 76 SER A O 1
ATOM 643 N N . TYR A 1 77 ? 10.271 28.702 -0.963 1.00 76.00 77 TYR A N 1
ATOM 644 C CA . TYR A 1 77 ? 9.936 28.708 -2.390 1.00 76.00 77 TYR A CA 1
ATOM 645 C C . TYR A 1 77 ? 8.911 29.785 -2.780 1.00 76.00 77 TYR A C 1
ATOM 647 O O . TYR A 1 77 ? 8.584 29.903 -3.961 1.00 76.00 77 TYR A O 1
ATOM 655 N N . LYS A 1 78 ? 8.442 30.608 -1.827 1.00 73.50 78 LYS A N 1
ATOM 656 C CA . LYS A 1 78 ? 7.369 31.604 -2.025 1.00 73.50 78 LYS A CA 1
ATOM 657 C C . LYS A 1 78 ? 6.074 30.993 -2.577 1.00 73.50 78 LYS A C 1
ATOM 659 O O . LYS A 1 78 ? 5.323 31.657 -3.292 1.00 73.50 78 LYS A O 1
ATOM 664 N N . ASP A 1 79 ? 5.822 29.728 -2.261 1.00 69.38 79 ASP A N 1
ATOM 665 C CA . ASP A 1 79 ? 4.548 29.086 -2.557 1.00 69.38 79 ASP A CA 1
ATOM 666 C C . ASP A 1 79 ? 3.444 29.648 -1.645 1.00 69.38 79 ASP A C 1
ATOM 668 O O . ASP A 1 79 ? 3.696 30.097 -0.526 1.00 69.38 79 ASP A O 1
ATOM 672 N N . ILE A 1 80 ? 2.196 29.614 -2.112 1.00 59.97 80 ILE A N 1
ATOM 673 C CA . ILE A 1 80 ? 1.046 30.065 -1.319 1.00 59.97 80 ILE A CA 1
ATOM 674 C C . ILE A 1 80 ? 0.729 28.990 -0.266 1.00 59.97 80 ILE A C 1
ATOM 676 O O . ILE A 1 80 ? 0.254 27.906 -0.615 1.00 59.97 80 ILE A O 1
ATOM 680 N N . ASN A 1 81 ? 0.979 29.290 1.015 1.00 54.88 81 ASN A N 1
ATOM 681 C CA . ASN A 1 81 ? 0.816 28.359 2.147 1.00 54.88 81 ASN A CA 1
ATOM 682 C C . ASN A 1 81 ? -0.630 27.824 2.284 1.00 54.88 81 ASN A C 1
ATOM 684 O O . ASN A 1 81 ? -0.829 26.673 2.659 1.00 54.88 81 ASN A O 1
ATOM 688 N N . ASP A 1 82 ? -1.630 28.612 1.870 1.00 53.22 82 ASP A N 1
ATOM 689 C CA . ASP A 1 82 ? -3.065 28.264 1.921 1.00 53.22 82 ASP A CA 1
ATOM 690 C C . ASP A 1 82 ? -3.483 27.130 0.961 1.00 53.22 82 ASP A C 1
ATOM 692 O O . ASP A 1 82 ? -4.635 26.704 0.953 1.00 53.22 82 ASP A O 1
ATOM 696 N N . SER A 1 83 ? -2.559 26.627 0.136 1.00 61.25 83 SER A N 1
ATOM 697 C CA . SER A 1 83 ? -2.789 25.487 -0.765 1.00 61.25 83 SER A CA 1
ATOM 698 C C . SER A 1 83 ? -2.319 24.141 -0.193 1.00 61.25 83 SER A C 1
ATOM 700 O O . SER A 1 83 ? -2.450 23.103 -0.851 1.00 61.25 83 SER A O 1
ATOM 702 N N . PHE A 1 84 ? -1.763 24.149 1.024 1.00 75.75 84 PHE A N 1
ATOM 703 C CA . PHE A 1 84 ? -1.240 22.965 1.688 1.00 75.75 84 PHE A CA 1
ATOM 704 C C . PHE A 1 84 ? -2.358 22.084 2.310 1.00 75.75 84 PHE A C 1
ATOM 706 O O . PHE A 1 84 ? -3.314 22.594 2.879 1.00 75.75 84 PHE A O 1
ATOM 713 N N . ILE A 1 85 ? -2.267 20.754 2.190 1.00 85.94 85 ILE A N 1
ATOM 714 C CA . ILE A 1 85 ? -3.296 19.755 2.534 1.00 85.94 85 ILE A CA 1
ATOM 715 C C . ILE A 1 85 ? -2.603 18.711 3.399 1.00 85.94 85 ILE A C 1
ATOM 717 O O . ILE A 1 85 ? -1.880 17.841 2.904 1.00 85.94 85 ILE A O 1
ATOM 721 N N . GLY A 1 86 ? -2.812 18.847 4.704 1.00 88.50 86 GLY A N 1
ATOM 722 C CA . GLY A 1 86 ? -2.354 17.894 5.704 1.00 88.50 86 GLY A CA 1
ATOM 723 C C . GLY A 1 86 ? -3.343 16.750 5.863 1.00 88.50 86 GLY A C 1
ATOM 724 O O . GLY A 1 86 ? -4.552 16.937 5.748 1.00 88.50 86 GLY A O 1
ATOM 725 N N . VAL A 1 87 ? -2.815 15.563 6.131 1.00 90.19 87 VAL A N 1
ATOM 726 C CA . VAL A 1 87 ? -3.571 14.359 6.467 1.00 90.19 87 VAL A CA 1
ATOM 727 C C . VAL A 1 87 ? -3.052 13.829 7.809 1.00 90.19 87 VAL A C 1
ATOM 729 O O . VAL A 1 87 ? -1.833 13.712 7.983 1.00 90.19 87 VAL A O 1
ATOM 732 N N . PRO A 1 88 ? -3.936 13.472 8.753 1.00 90.75 88 PRO A N 1
ATOM 733 C CA . PRO A 1 88 ? -5.402 13.503 8.664 1.00 90.75 88 PRO A CA 1
ATOM 734 C C . PRO A 1 88 ? -6.004 14.911 8.764 1.00 90.75 88 PRO A C 1
ATOM 736 O O . PRO A 1 88 ? -5.372 15.832 9.270 1.00 90.75 88 PRO A O 1
ATOM 739 N N . LEU A 1 89 ? -7.258 15.043 8.329 1.00 89.50 89 LEU A N 1
ATOM 740 C CA . LEU A 1 89 ? -8.099 16.213 8.584 1.00 89.50 89 LEU A CA 1
ATOM 741 C C . LEU A 1 89 ? -8.923 15.954 9.854 1.00 89.50 89 LEU A C 1
ATOM 743 O O . LEU A 1 89 ? -9.889 15.197 9.817 1.00 89.50 89 LEU A O 1
ATOM 747 N N . VAL A 1 90 ? -8.561 16.540 11.002 1.00 87.50 90 VAL A N 1
ATOM 748 C CA . VAL A 1 90 ? -9.200 16.190 12.296 1.00 87.50 90 VAL A CA 1
ATOM 749 C C . VAL A 1 90 ? -10.682 16.556 12.389 1.00 87.50 90 VAL A C 1
ATOM 751 O O . VAL A 1 90 ? -11.414 16.015 13.218 1.00 87.50 90 VAL A O 1
ATOM 754 N N . ASN A 1 91 ? -11.131 17.494 11.558 1.00 87.50 91 ASN A N 1
ATOM 755 C CA . ASN A 1 91 ? -12.525 17.918 11.462 1.00 87.50 91 ASN A CA 1
ATOM 756 C C . ASN A 1 91 ? -13.379 16.989 10.580 1.00 87.50 91 ASN A C 1
ATOM 758 O O . ASN A 1 91 ? -14.600 17.158 10.520 1.00 87.50 91 ASN A O 1
ATOM 762 N N . ASP A 1 92 ? -12.762 16.005 9.932 1.00 88.94 92 ASP A N 1
ATOM 763 C CA . ASP A 1 92 ? -13.414 15.072 9.033 1.00 88.94 92 ASP A CA 1
ATOM 764 C C . ASP A 1 92 ? -13.807 13.777 9.743 1.00 88.94 92 ASP A C 1
ATOM 766 O O . ASP A 1 92 ? -13.008 12.868 9.952 1.00 88.94 92 ASP A O 1
ATOM 770 N N . LYS A 1 93 ? -15.086 13.664 10.092 1.00 87.19 93 LYS A N 1
ATOM 771 C CA . LYS A 1 93 ? -15.601 12.484 10.798 1.00 87.19 93 LYS A CA 1
ATOM 772 C C . LYS A 1 93 ? -15.717 11.236 9.913 1.00 87.19 93 LYS A C 1
ATOM 774 O O . LYS A 1 93 ? -15.978 10.166 10.456 1.00 87.19 93 LYS A O 1
ATOM 779 N N . GLU A 1 94 ? -15.587 11.353 8.589 1.00 89.38 94 GLU A N 1
ATOM 780 C CA . GLU A 1 94 ? -15.674 10.209 7.669 1.00 89.38 94 GLU A CA 1
ATOM 781 C C . GLU A 1 94 ? -14.349 9.446 7.598 1.00 89.38 94 GLU A C 1
ATOM 783 O O . GLU A 1 94 ? -14.331 8.212 7.550 1.00 89.38 94 GLU A O 1
ATOM 788 N N . THR A 1 95 ? -13.238 10.180 7.601 1.00 90.25 95 THR A N 1
ATOM 789 C CA . THR A 1 95 ? -11.899 9.615 7.396 1.00 90.25 95 THR A CA 1
ATOM 790 C C . THR A 1 95 ? -10.979 9.789 8.595 1.00 90.25 95 THR A C 1
ATOM 792 O O . THR A 1 95 ? -9.904 9.194 8.607 1.00 90.25 95 THR A O 1
ATOM 795 N N . PHE A 1 96 ? -11.389 10.516 9.640 1.00 92.62 96 PHE A N 1
ATOM 796 C CA . PHE A 1 96 ? -10.650 10.611 10.895 1.00 92.62 96 PHE A CA 1
ATOM 797 C C . PHE A 1 96 ? -11.451 10.075 12.088 1.00 92.62 96 PHE A C 1
ATOM 799 O O . PHE A 1 96 ? -12.517 10.566 12.457 1.00 92.62 96 PHE A O 1
ATOM 806 N N . ASP A 1 97 ? -10.883 9.056 12.733 1.00 92.31 97 ASP A N 1
ATOM 807 C CA . ASP A 1 97 ? -11.399 8.431 13.949 1.00 92.31 97 ASP A CA 1
ATOM 808 C C . ASP A 1 97 ? -10.342 8.575 15.050 1.00 92.31 97 ASP A C 1
ATOM 810 O O . ASP A 1 97 ? -9.347 7.846 15.079 1.00 92.31 97 ASP A O 1
ATOM 814 N N . ALA A 1 98 ? -10.552 9.533 15.959 1.00 90.12 98 ALA A N 1
ATOM 815 C CA . ALA A 1 98 ? -9.593 9.853 17.015 1.00 90.12 98 ALA A CA 1
ATOM 816 C C . ALA A 1 98 ? -9.291 8.648 17.925 1.00 90.12 98 ALA A C 1
ATOM 818 O O . ALA A 1 98 ? -8.133 8.413 18.269 1.00 90.12 98 ALA A O 1
ATOM 819 N N . LYS A 1 99 ? -10.308 7.840 18.260 1.00 91.62 99 LYS A N 1
ATOM 820 C CA . LYS A 1 99 ? -10.138 6.655 19.119 1.00 91.62 99 LYS A CA 1
ATOM 821 C C . LYS A 1 99 ? -9.310 5.585 18.424 1.00 91.62 99 LYS A C 1
ATOM 823 O O . LYS A 1 99 ? -8.449 4.953 19.040 1.00 91.62 99 LYS A O 1
ATOM 828 N N . ARG A 1 100 ? -9.555 5.374 17.130 1.00 93.31 100 ARG A N 1
ATOM 829 C CA . ARG A 1 100 ? -8.749 4.449 16.335 1.00 93.31 100 ARG A CA 1
ATOM 830 C C . ARG A 1 100 ? -7.330 4.951 16.180 1.00 93.31 100 ARG A C 1
ATOM 832 O O . ARG A 1 100 ? -6.413 4.163 16.366 1.00 93.31 100 ARG A O 1
ATOM 839 N N . SER A 1 101 ? -7.138 6.235 15.891 1.00 93.00 101 SER A N 1
ATOM 840 C CA . SER A 1 101 ? -5.802 6.817 15.813 1.00 93.00 101 SER A CA 1
ATOM 841 C C . SER A 1 101 ? -5.036 6.613 17.125 1.00 93.00 101 SER A C 1
ATOM 843 O O . SER A 1 101 ? -3.854 6.277 17.082 1.00 93.00 101 SER A O 1
ATOM 845 N N . GLU A 1 102 ? -5.693 6.760 18.283 1.00 92.44 102 GLU A N 1
ATOM 846 C CA . GLU A 1 102 ? -5.075 6.512 19.597 1.00 92.44 102 GLU A CA 1
ATOM 847 C C . GLU A 1 102 ? -4.707 5.040 19.745 1.00 92.44 102 GLU A C 1
ATOM 849 O O . GLU A 1 102 ? -3.568 4.706 20.062 1.00 92.44 102 GLU A O 1
ATOM 854 N N . SER A 1 103 ? -5.627 4.149 19.377 1.00 94.12 103 SER A N 1
ATOM 855 C CA . SER A 1 103 ? -5.387 2.706 19.392 1.00 94.12 103 SER A CA 1
ATOM 856 C C . SER A 1 103 ? -4.217 2.303 18.483 1.00 94.12 103 SER A C 1
ATOM 858 O O . SER A 1 103 ? -3.404 1.460 18.866 1.00 94.12 103 SER A O 1
ATOM 860 N N . LEU A 1 104 ? -4.101 2.907 17.294 1.00 95.19 104 LEU A N 1
ATOM 861 C CA . LEU A 1 104 ? -2.990 2.696 16.362 1.00 95.19 104 LEU A CA 1
ATOM 862 C C . LEU A 1 104 ? -1.672 3.185 16.963 1.00 95.19 104 LEU A C 1
ATOM 864 O O . LEU A 1 104 ? -0.672 2.474 16.893 1.00 95.19 104 LEU A O 1
ATOM 868 N N . TYR A 1 105 ? -1.666 4.361 17.590 1.00 93.25 105 TYR A N 1
ATOM 869 C CA . TYR A 1 105 ? -0.485 4.876 18.273 1.00 93.25 105 TYR A CA 1
ATOM 870 C C . TYR A 1 105 ? -0.037 3.952 19.412 1.00 93.25 105 TYR A C 1
ATOM 872 O O . TYR A 1 105 ? 1.136 3.591 19.503 1.00 93.25 105 TYR A O 1
ATOM 880 N N . GLU A 1 106 ? -0.962 3.526 20.266 1.00 91.50 106 GLU A N 1
ATOM 881 C CA . GLU A 1 106 ? -0.645 2.687 21.420 1.00 91.50 106 GLU A CA 1
ATOM 882 C C . GLU A 1 106 ? -0.158 1.292 21.020 1.00 91.50 106 GLU A C 1
ATOM 884 O O . GLU A 1 106 ? 0.772 0.765 21.632 1.00 91.50 106 GLU A O 1
ATOM 889 N N . ASN A 1 107 ? -0.760 0.692 19.988 1.00 92.38 107 ASN A N 1
ATOM 890 C CA . ASN A 1 107 ? -0.539 -0.719 19.671 1.00 92.38 107 ASN A CA 1
ATOM 891 C C . ASN A 1 107 ? 0.388 -0.952 18.474 1.00 92.38 107 ASN A C 1
ATOM 893 O O . ASN A 1 107 ? 0.976 -2.029 18.387 1.00 92.38 107 ASN A O 1
ATOM 897 N N . LEU A 1 108 ? 0.505 0.012 17.553 1.00 95.25 108 LEU A N 1
ATOM 898 C CA . LEU A 1 108 ? 1.101 -0.187 16.226 1.00 95.25 108 LEU A CA 1
ATOM 899 C C . LEU A 1 108 ? 2.091 0.901 15.793 1.00 95.25 108 LEU A C 1
ATOM 901 O O . LEU A 1 108 ? 2.612 0.817 14.684 1.00 95.25 108 LEU A O 1
ATOM 905 N N . ARG A 1 109 ? 2.435 1.879 16.641 1.00 93.06 109 ARG A N 1
ATOM 906 C CA . ARG A 1 109 ? 3.404 2.937 16.282 1.00 93.06 109 ARG A CA 1
ATOM 907 C C . ARG A 1 109 ? 4.791 2.440 15.868 1.00 93.06 109 ARG A C 1
ATOM 909 O O . ARG A 1 109 ? 5.504 3.155 15.182 1.00 93.06 109 ARG A O 1
ATOM 916 N N . THR A 1 110 ? 5.196 1.247 16.297 1.00 92.12 110 THR A N 1
ATOM 917 C CA . THR A 1 110 ? 6.482 0.634 15.918 1.00 92.12 110 THR A CA 1
ATOM 918 C C . THR A 1 110 ? 6.362 -0.304 14.717 1.00 92.12 110 THR A C 1
ATOM 920 O O . THR A 1 110 ? 7.372 -0.818 14.235 1.00 92.12 110 THR A O 1
ATOM 923 N N . TYR A 1 111 ? 5.146 -0.553 14.222 1.00 94.75 111 TYR A N 1
ATOM 924 C CA . TYR A 1 111 ? 4.921 -1.406 13.064 1.00 94.75 111 TYR A CA 1
ATOM 925 C C . TYR A 1 111 ? 5.149 -0.611 11.775 1.00 94.75 111 TYR A C 1
ATOM 927 O O . TYR A 1 111 ? 4.290 0.151 11.341 1.00 94.75 111 TYR A O 1
ATOM 935 N N . GLY A 1 112 ? 6.303 -0.817 11.135 1.00 91.31 112 GLY A N 1
ATOM 936 C CA . GLY A 1 112 ? 6.782 0.024 10.029 1.00 91.31 112 GLY A CA 1
ATOM 937 C C . GLY A 1 112 ? 5.908 0.084 8.767 1.00 91.31 112 GLY A C 1
ATOM 938 O O . GLY A 1 112 ? 6.157 0.928 7.914 1.00 91.31 112 GLY A O 1
ATOM 939 N N . TYR A 1 113 ? 4.888 -0.770 8.633 1.00 94.75 113 TYR A N 1
ATOM 940 C CA . TYR A 1 113 ? 3.995 -0.778 7.468 1.00 94.75 113 TYR A CA 1
ATOM 941 C C . TYR A 1 113 ? 2.621 -0.143 7.727 1.00 94.75 113 TYR A C 1
ATOM 943 O O . TYR A 1 113 ? 1.836 -0.036 6.782 1.00 94.75 113 TYR A O 1
ATOM 951 N N . ILE A 1 114 ? 2.306 0.286 8.960 1.00 96.31 114 ILE A N 1
ATOM 952 C CA . ILE A 1 114 ? 0.963 0.791 9.314 1.00 96.31 114 ILE A CA 1
ATOM 953 C C . ILE A 1 114 ? 0.533 1.975 8.442 1.00 96.31 114 ILE A C 1
ATOM 955 O O . ILE A 1 114 ? -0.587 2.020 7.931 1.00 96.31 114 ILE A O 1
ATOM 959 N N . ASP A 1 115 ? 1.458 2.899 8.206 1.00 95.88 115 ASP A N 1
ATOM 960 C CA . ASP A 1 115 ? 1.203 4.128 7.464 1.00 95.88 115 ASP A CA 1
ATOM 961 C C . ASP A 1 115 ? 0.912 3.872 5.977 1.00 95.88 115 ASP A C 1
ATOM 963 O O . ASP A 1 115 ? 0.235 4.677 5.340 1.00 95.88 115 ASP A O 1
ATOM 967 N N . SER A 1 116 ? 1.325 2.717 5.435 1.00 95.25 116 SER A N 1
ATOM 968 C CA . SER A 1 116 ? 1.026 2.325 4.047 1.00 95.25 116 SER A CA 1
ATOM 969 C C . SER A 1 116 ? -0.448 1.972 3.803 1.00 95.25 116 SER A C 1
ATOM 971 O O . SER A 1 116 ? -0.863 1.878 2.650 1.00 95.25 116 SER A O 1
ATOM 973 N N . ILE A 1 117 ? -1.227 1.780 4.874 1.00 97.19 117 ILE A N 1
ATOM 974 C CA . ILE A 1 117 ? -2.680 1.565 4.830 1.00 97.19 117 ILE A CA 1
ATOM 975 C C . ILE A 1 117 ? -3.420 2.733 5.477 1.00 97.19 117 ILE A C 1
ATOM 977 O O . ILE A 1 117 ? -4.422 3.192 4.931 1.00 97.19 117 ILE A O 1
ATOM 981 N N . ASN A 1 118 ? -2.931 3.255 6.607 1.00 97.38 118 ASN A N 1
ATOM 982 C CA . ASN A 1 118 ? -3.614 4.342 7.307 1.00 97.38 118 ASN A CA 1
ATOM 983 C C . ASN A 1 118 ? -3.715 5.621 6.458 1.00 97.38 118 ASN A C 1
ATOM 985 O O . ASN A 1 118 ? -4.757 6.270 6.457 1.00 97.38 118 ASN A O 1
ATOM 989 N N . SER A 1 119 ? -2.687 5.924 5.656 1.00 96.00 119 SER A N 1
ATOM 990 C CA . SER A 1 119 ? -2.726 7.046 4.706 1.00 96.00 119 SER A CA 1
ATOM 991 C C . SER A 1 119 ? -3.790 6.887 3.611 1.00 96.00 119 SER A C 1
ATOM 993 O O . SER A 1 119 ? -4.333 7.887 3.153 1.00 96.00 119 SER A O 1
ATOM 995 N N . ILE A 1 120 ? -4.149 5.657 3.223 1.00 96.81 120 ILE A N 1
ATOM 996 C CA . ILE A 1 120 ? -5.241 5.404 2.266 1.00 96.81 120 ILE A CA 1
ATOM 997 C C . ILE A 1 120 ? -6.587 5.727 2.919 1.00 96.81 120 ILE A C 1
ATOM 999 O O . ILE A 1 120 ? -7.427 6.377 2.306 1.00 96.81 120 ILE A O 1
ATOM 1003 N N . TYR A 1 121 ? -6.789 5.302 4.168 1.00 97.38 121 TYR A N 1
ATOM 1004 C CA . TYR A 1 121 ? -8.021 5.582 4.906 1.00 97.38 121 TYR A CA 1
ATOM 1005 C C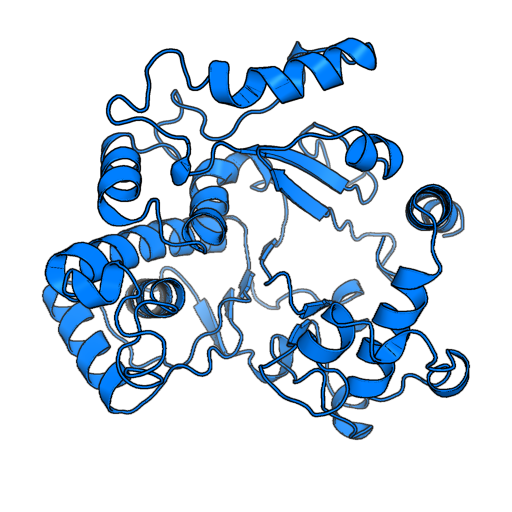 . TYR A 1 121 ? -8.204 7.087 5.161 1.00 97.38 121 TYR A C 1
ATOM 1007 O O . TYR A 1 121 ? -9.196 7.670 4.727 1.00 97.38 121 TYR A O 1
ATOM 1015 N N . GLU A 1 122 ? -7.229 7.731 5.806 1.00 96.12 122 GLU A N 1
ATOM 1016 C CA . GLU A 1 122 ? -7.324 9.149 6.183 1.00 96.12 122 GLU A CA 1
ATOM 1017 C C . GLU A 1 122 ? -7.210 10.086 4.971 1.00 96.12 122 GLU A C 1
ATOM 1019 O O . GLU A 1 122 ? -7.777 11.178 4.954 1.00 96.12 122 GLU A O 1
ATOM 1024 N N . GLY A 1 123 ? -6.490 9.654 3.933 1.00 95.81 123 GLY A N 1
ATOM 1025 C CA . GLY A 1 123 ? -6.239 10.421 2.720 1.00 95.81 123 GLY A CA 1
ATOM 1026 C C . GLY A 1 123 ? -7.314 10.291 1.644 1.00 95.81 123 GLY A C 1
ATOM 1027 O O . GLY A 1 123 ? -7.115 10.843 0.564 1.00 95.81 123 GLY A O 1
ATOM 1028 N N . TYR A 1 124 ? -8.433 9.597 1.885 1.00 96.25 124 TYR A N 1
ATOM 1029 C CA . TYR A 1 124 ? -9.445 9.289 0.861 1.00 96.25 124 TYR A CA 1
ATOM 1030 C C . TYR A 1 124 ? -9.881 10.500 0.018 1.00 96.25 124 TYR A C 1
ATOM 1032 O O . TYR A 1 124 ? -9.908 10.431 -1.212 1.00 96.25 124 TYR A O 1
ATOM 1040 N N . TRP A 1 125 ? -10.109 11.661 0.634 1.00 93.06 125 TRP A N 1
ATOM 1041 C CA . TRP A 1 125 ? -10.504 12.887 -0.078 1.00 93.06 125 TRP A CA 1
ATOM 1042 C C . TRP A 1 125 ? -9.478 13.395 -1.083 1.00 93.06 125 TRP A C 1
ATOM 1044 O O . TRP A 1 125 ? -9.843 14.102 -2.022 1.00 93.06 125 TRP A O 1
ATOM 1054 N N . THR A 1 126 ? -8.210 13.020 -0.914 1.00 93.75 126 THR A N 1
ATOM 1055 C CA . THR A 1 126 ? -7.133 13.428 -1.818 1.00 93.75 126 THR A CA 1
ATOM 1056 C C . THR A 1 126 ? -7.145 12.675 -3.145 1.00 93.75 126 THR A C 1
ATOM 1058 O O . THR A 1 126 ? -6.599 13.163 -4.138 1.00 93.75 126 THR A O 1
ATOM 1061 N N . PHE A 1 127 ? -7.798 11.509 -3.177 1.00 93.69 127 PHE A N 1
ATOM 1062 C CA . PHE A 1 127 ? -7.807 10.615 -4.329 1.00 93.69 127 PHE A CA 1
ATOM 1063 C C . PHE A 1 127 ? -9.197 10.069 -4.707 1.00 93.69 127 PHE A C 1
ATOM 1065 O O . PHE A 1 127 ? -9.332 9.317 -5.669 1.00 93.69 127 PHE A O 1
ATOM 1072 N N . LYS A 1 128 ? -10.269 10.483 -4.030 1.00 93.56 128 LYS A N 1
ATOM 1073 C CA . LYS A 1 128 ? -11.641 10.071 -4.376 1.00 93.56 128 LYS A CA 1
ATOM 1074 C C . LYS A 1 128 ? -12.102 10.475 -5.785 1.00 93.56 128 LYS A C 1
ATOM 1076 O O . LYS A 1 128 ? -13.120 9.979 -6.250 1.00 93.56 128 LYS A O 1
ATOM 1081 N N . THR A 1 129 ? -11.410 11.415 -6.435 1.00 91.50 129 THR A N 1
ATOM 1082 C CA . THR A 1 129 ? -11.738 11.901 -7.786 1.00 91.50 129 THR A CA 1
ATOM 1083 C C . THR A 1 129 ? -11.113 11.070 -8.905 1.00 91.50 129 THR A C 1
ATOM 1085 O O . THR A 1 129 ? -11.466 11.286 -10.062 1.00 91.50 129 THR A O 1
ATOM 1088 N N . TYR A 1 130 ? -10.188 10.155 -8.599 1.00 93.75 130 TYR A N 1
ATOM 1089 C CA . TYR A 1 130 ? -9.643 9.239 -9.602 1.00 93.75 130 TYR A CA 1
ATOM 1090 C C . TYR A 1 130 ? -10.637 8.119 -9.902 1.00 93.75 130 TYR A C 1
ATOM 1092 O O . TYR A 1 130 ? -11.411 7.717 -9.042 1.00 93.75 130 TYR A O 1
ATOM 1100 N N . ASP A 1 131 ? -10.569 7.554 -11.103 1.00 92.56 131 ASP A N 1
ATOM 1101 C CA . ASP A 1 131 ? -11.395 6.395 -11.450 1.00 92.56 131 ASP A CA 1
ATOM 1102 C C . ASP A 1 131 ? -10.877 5.111 -10.782 1.00 92.56 131 ASP A C 1
ATOM 1104 O O . ASP A 1 131 ? -11.653 4.247 -10.370 1.00 92.56 131 ASP A O 1
ATOM 1108 N N . PHE A 1 132 ? -9.551 4.995 -10.639 1.00 94.06 132 PHE A N 1
ATOM 1109 C CA . PHE A 1 132 ? -8.894 3.832 -10.053 1.00 94.06 132 PHE A CA 1
ATOM 1110 C C . PHE A 1 132 ? -7.645 4.214 -9.258 1.00 94.06 132 PHE A C 1
ATOM 1112 O O . PHE A 1 132 ? -6.939 5.160 -9.601 1.00 94.06 132 PHE A O 1
ATOM 1119 N N . ILE A 1 133 ? -7.337 3.413 -8.240 1.00 94.69 133 ILE A N 1
ATOM 1120 C CA . ILE A 1 133 ? -6.161 3.535 -7.381 1.00 94.69 133 ILE A CA 1
ATOM 1121 C C . ILE A 1 133 ? -5.382 2.227 -7.419 1.00 94.69 133 ILE A C 1
ATOM 1123 O O . ILE A 1 133 ? -5.909 1.174 -7.059 1.00 94.69 133 ILE A O 1
ATOM 1127 N N . LEU A 1 134 ? -4.115 2.307 -7.820 1.00 95.44 134 LEU A N 1
ATOM 1128 C CA . LEU A 1 134 ? -3.126 1.263 -7.577 1.00 95.44 134 LEU A CA 1
ATOM 1129 C C . LEU A 1 134 ? -2.325 1.667 -6.340 1.00 95.44 134 LEU A C 1
ATOM 1131 O O . LEU A 1 134 ? -1.589 2.652 -6.390 1.00 95.44 134 LEU A O 1
ATOM 1135 N N . ARG A 1 135 ? -2.408 0.888 -5.258 1.00 95.75 135 ARG A N 1
ATOM 1136 C CA . ARG A 1 135 ? -1.372 0.934 -4.217 1.00 95.75 135 ARG A CA 1
ATOM 1137 C C . ARG A 1 135 ? -0.461 -0.262 -4.360 1.00 95.75 135 ARG A C 1
ATOM 1139 O O . ARG A 1 135 ? -0.896 -1.386 -4.600 1.00 95.75 135 ARG A O 1
ATOM 1146 N N . THR A 1 136 ? 0.817 0.022 -4.215 1.00 94.12 136 THR A N 1
ATOM 1147 C CA . THR A 1 136 ? 1.898 -0.895 -4.514 1.00 94.12 136 THR A CA 1
ATOM 1148 C C . THR A 1 136 ? 3.009 -0.708 -3.492 1.00 94.12 136 THR A C 1
ATOM 1150 O O . THR A 1 136 ? 3.106 0.357 -2.877 1.00 94.12 136 THR A O 1
ATOM 1153 N N . ASP A 1 137 ? 3.816 -1.742 -3.281 1.00 92.12 137 ASP A N 1
ATOM 1154 C CA . ASP A 1 137 ? 4.963 -1.660 -2.377 1.00 92.12 137 ASP A CA 1
ATOM 1155 C C . ASP A 1 137 ? 6.134 -0.896 -3.016 1.00 92.12 137 ASP A C 1
ATOM 1157 O O . ASP A 1 137 ? 6.181 -0.699 -4.228 1.00 92.12 137 ASP A O 1
ATOM 1161 N N . ILE A 1 138 ? 7.084 -0.426 -2.203 1.00 89.38 138 ILE A N 1
ATOM 1162 C CA . ILE A 1 138 ? 8.248 0.334 -2.697 1.00 89.38 138 ILE A CA 1
ATOM 1163 C C . ILE A 1 138 ? 9.280 -0.560 -3.403 1.00 89.38 138 ILE A C 1
ATOM 1165 O O . ILE A 1 138 ? 10.109 -0.087 -4.174 1.00 89.38 138 ILE A O 1
ATOM 1169 N N . ASP A 1 139 ? 9.251 -1.860 -3.132 1.00 90.62 139 ASP A N 1
ATOM 1170 C CA . ASP A 1 139 ? 10.161 -2.873 -3.658 1.00 90.62 139 ASP A CA 1
ATOM 1171 C C . ASP A 1 139 ? 9.598 -3.586 -4.894 1.00 90.62 139 ASP A C 1
ATOM 1173 O O . ASP A 1 139 ? 9.803 -4.786 -5.108 1.00 90.62 139 ASP A O 1
ATOM 1177 N N . VAL A 1 140 ? 8.938 -2.813 -5.751 1.00 93.38 140 VAL A N 1
ATOM 1178 C CA . VAL A 1 140 ? 8.379 -3.271 -7.022 1.00 93.38 140 VAL A CA 1
ATOM 1179 C C . VAL A 1 140 ? 8.889 -2.430 -8.188 1.00 93.38 140 VAL A C 1
ATOM 1181 O O . VAL A 1 140 ? 9.284 -1.275 -8.027 1.00 93.38 140 VAL A O 1
ATOM 1184 N N . PHE A 1 141 ? 8.801 -2.987 -9.392 1.00 93.38 141 PHE A N 1
ATOM 1185 C CA . PHE A 1 141 ? 8.832 -2.202 -10.621 1.00 93.38 141 PHE A CA 1
ATOM 1186 C C . PHE A 1 141 ? 7.447 -2.178 -11.251 1.00 93.38 141 PHE A C 1
ATOM 1188 O O . PHE A 1 141 ? 6.881 -3.231 -11.552 1.00 93.38 141 PHE A O 1
ATOM 1195 N N . ILE A 1 142 ? 6.948 -0.979 -11.544 1.00 91.56 142 ILE A N 1
ATOM 1196 C CA . ILE A 1 142 ? 5.777 -0.819 -12.405 1.00 91.56 142 ILE A CA 1
ATOM 1197 C C . ILE A 1 142 ? 6.180 -1.224 -13.828 1.00 91.56 142 ILE A C 1
ATOM 1199 O O . ILE A 1 142 ? 7.148 -0.709 -14.399 1.00 91.56 142 ILE A O 1
ATOM 1203 N N . TYR A 1 143 ? 5.451 -2.183 -14.391 1.00 90.12 143 TYR A N 1
ATOM 1204 C CA . TYR A 1 143 ? 5.720 -2.744 -15.708 1.00 90.12 143 TYR A CA 1
ATOM 1205 C C . TYR A 1 143 ? 4.964 -2.001 -16.814 1.00 90.12 143 TYR A C 1
ATOM 1207 O O . TYR A 1 143 ? 3.943 -1.355 -16.580 1.00 90.12 143 TYR A O 1
ATOM 1215 N N . ARG A 1 144 ? 5.449 -2.126 -18.054 1.00 86.44 144 ARG A N 1
ATOM 1216 C CA . ARG A 1 144 ? 4.986 -1.349 -19.219 1.00 86.44 144 ARG A CA 1
ATOM 1217 C C . ARG A 1 144 ? 3.484 -1.440 -19.482 1.00 86.44 144 ARG A C 1
ATOM 1219 O O . ARG A 1 144 ? 2.880 -0.446 -19.872 1.00 86.44 144 ARG A O 1
ATOM 1226 N N . HIS A 1 145 ? 2.862 -2.597 -19.245 1.00 89.12 145 HIS A N 1
ATOM 1227 C CA . HIS A 1 145 ? 1.428 -2.750 -19.509 1.00 89.12 145 HIS A CA 1
ATOM 1228 C C . HIS A 1 145 ? 0.542 -1.938 -18.559 1.00 89.12 145 HIS A C 1
ATOM 1230 O O . HIS A 1 145 ? -0.625 -1.729 -18.874 1.00 89.12 145 HIS A O 1
ATOM 1236 N N . PHE A 1 146 ? 1.073 -1.445 -17.433 1.00 90.12 146 PHE A N 1
ATOM 1237 C CA . PHE A 1 146 ? 0.318 -0.566 -16.540 1.00 90.12 146 PHE A CA 1
ATOM 1238 C C . PHE A 1 146 ? -0.211 0.677 -17.258 1.00 90.12 146 PHE A C 1
ATOM 1240 O O . PHE A 1 146 ? -1.353 1.060 -17.037 1.00 90.12 146 PHE A O 1
ATOM 1247 N N . ALA A 1 147 ? 0.557 1.225 -18.205 1.00 86.19 147 ALA A N 1
ATOM 1248 C CA . ALA A 1 147 ? 0.180 2.421 -18.954 1.00 86.19 147 ALA A CA 1
ATOM 1249 C C . ALA A 1 147 ? -1.122 2.281 -19.765 1.00 86.19 147 ALA A C 1
ATOM 1251 O O . ALA A 1 147 ? -1.695 3.286 -20.164 1.00 86.19 147 ALA A O 1
ATOM 1252 N N . THR A 1 148 ? -1.574 1.053 -20.039 1.00 86.94 148 THR A N 1
ATOM 1253 C CA . THR A 1 148 ? -2.732 0.761 -20.904 1.00 86.94 148 THR A CA 1
ATOM 1254 C C . THR A 1 148 ? -3.717 -0.222 -20.271 1.00 86.94 148 THR A C 1
ATOM 1256 O O . THR A 1 148 ? -4.628 -0.712 -20.942 1.00 86.94 148 THR A O 1
ATOM 1259 N N . TYR A 1 149 ? -3.575 -0.516 -18.976 1.00 90.06 149 TYR A N 1
ATOM 1260 C CA . TYR A 1 149 ? -4.451 -1.449 -18.278 1.00 90.06 149 TYR A CA 1
ATOM 1261 C C . TYR A 1 149 ? -5.442 -0.741 -17.355 1.00 90.06 149 TYR A C 1
ATOM 1263 O O . TYR A 1 149 ? -5.042 -0.029 -16.442 1.00 90.06 149 TYR A O 1
ATOM 1271 N N . ILE A 1 150 ? -6.731 -1.042 -17.527 1.00 86.38 150 ILE A N 1
ATOM 1272 C CA . ILE A 1 150 ? -7.794 -0.681 -16.583 1.00 86.38 150 ILE A CA 1
ATOM 1273 C C . ILE A 1 150 ? -8.471 -1.963 -16.073 1.00 86.38 150 ILE A C 1
ATOM 1275 O O . ILE A 1 150 ? -8.779 -2.855 -16.874 1.00 86.38 150 ILE A O 1
ATOM 1279 N N . PRO A 1 151 ? -8.742 -2.079 -14.760 1.00 85.94 151 PRO A N 1
ATOM 1280 C CA . PRO A 1 151 ? -9.555 -3.158 -14.216 1.00 85.94 151 PRO A CA 1
ATOM 1281 C C . PRO A 1 151 ? -10.947 -3.207 -14.866 1.00 85.94 151 PRO A C 1
ATOM 1283 O O . PRO A 1 151 ? -11.743 -2.277 -14.762 1.00 85.94 151 PRO A O 1
ATOM 1286 N N . SER A 1 152 ? -11.276 -4.321 -15.520 1.00 82.38 152 SER A N 1
ATOM 1287 C CA . SER A 1 152 ? -12.616 -4.545 -16.076 1.00 82.38 152 SER A CA 1
ATOM 1288 C C . SER A 1 152 ? -13.673 -4.661 -14.971 1.00 82.38 152 SER A C 1
ATOM 1290 O O . SER A 1 152 ? -13.404 -5.264 -13.929 1.00 82.38 152 SER A O 1
ATOM 1292 N N . ASN A 1 153 ? -14.902 -4.206 -15.239 1.00 79.50 153 ASN A N 1
ATOM 1293 C CA . ASN A 1 153 ? -16.082 -4.407 -14.382 1.00 79.50 153 ASN A CA 1
ATOM 1294 C C . ASN A 1 153 ? -15.926 -3.891 -12.940 1.00 79.50 153 ASN A C 1
ATOM 1296 O O . ASN A 1 153 ? -16.424 -4.545 -12.022 1.00 79.50 153 ASN A O 1
ATOM 1300 N N . CYS A 1 154 ? -15.186 -2.793 -12.734 1.00 74.44 154 CYS A N 1
ATOM 1301 C CA . CYS A 1 154 ? -14.938 -2.192 -11.413 1.00 74.44 154 CYS A CA 1
ATOM 1302 C C . CYS A 1 154 ? -14.520 -3.225 -10.349 1.00 74.44 154 CYS A C 1
ATOM 1304 O O . CYS A 1 154 ? -14.928 -3.158 -9.197 1.00 74.44 154 CYS A O 1
ATOM 1306 N N . THR A 1 155 ? -13.774 -4.253 -10.762 1.00 91.50 155 THR A N 1
ATOM 1307 C CA . THR A 1 155 ? -13.388 -5.351 -9.876 1.00 91.50 155 THR A CA 1
ATOM 1308 C C . THR A 1 155 ? -12.160 -4.950 -9.079 1.00 91.50 155 THR A C 1
ATOM 1310 O O . THR A 1 155 ? -11.182 -4.464 -9.648 1.00 91.50 155 THR A O 1
ATOM 1313 N N . PHE A 1 156 ? -12.194 -5.217 -7.780 1.00 96.44 156 PHE A N 1
ATOM 1314 C CA . PHE A 1 156 ? -11.057 -5.040 -6.902 1.00 96.44 156 PHE A CA 1
ATOM 1315 C C . PHE A 1 156 ? -10.050 -6.169 -7.124 1.00 96.44 156 PHE A C 1
ATOM 1317 O O . PHE A 1 156 ? -10.404 -7.346 -7.041 1.00 96.44 156 PHE A O 1
ATOM 1324 N N . ILE A 1 157 ? -8.798 -5.848 -7.438 1.00 96.94 157 ILE A N 1
ATOM 1325 C CA . ILE A 1 157 ? -7.764 -6.836 -7.752 1.00 96.94 157 ILE A CA 1
ATOM 1326 C C . ILE A 1 157 ? -6.693 -6.794 -6.672 1.00 96.94 157 ILE A C 1
ATOM 1328 O O . ILE A 1 157 ? -6.190 -5.727 -6.344 1.00 96.94 157 ILE A O 1
ATOM 1332 N N . THR A 1 158 ? -6.292 -7.956 -6.170 1.00 96.69 158 THR A N 1
ATOM 1333 C CA . THR A 1 158 ? -5.155 -8.104 -5.248 1.00 96.69 158 THR A CA 1
ATOM 1334 C C . THR A 1 158 ? -4.151 -9.093 -5.817 1.00 96.69 158 THR A C 1
ATOM 1336 O O . THR A 1 158 ? -4.529 -10.034 -6.518 1.00 96.69 158 THR A O 1
ATOM 1339 N N . GLY A 1 159 ? -2.870 -8.865 -5.558 1.00 95.50 159 GLY A N 1
ATOM 1340 C CA . GLY A 1 159 ? -1.816 -9.793 -5.933 1.00 95.50 159 GLY A CA 1
ATOM 1341 C C . GLY A 1 159 ? -1.657 -10.970 -4.954 1.00 95.50 159 GLY A C 1
ATOM 1342 O O . GLY A 1 159 ? -2.627 -11.398 -4.325 1.00 95.50 159 GLY A O 1
ATOM 1343 N N . GLY A 1 160 ? -0.451 -11.531 -4.850 1.00 94.19 160 GLY A N 1
ATOM 1344 C CA . GLY A 1 160 ? -0.093 -12.663 -3.990 1.00 94.19 160 GLY A CA 1
ATOM 1345 C C . GLY A 1 160 ? 0.812 -12.270 -2.814 1.00 94.19 160 GLY A C 1
ATOM 1346 O O . GLY A 1 160 ? 1.831 -11.622 -3.002 1.00 94.19 160 GLY A O 1
ATOM 1347 N N . GLY A 1 161 ? 0.468 -12.697 -1.594 1.00 91.88 161 GLY A N 1
ATOM 1348 C CA . GLY A 1 161 ? 1.133 -12.238 -0.361 1.00 91.88 161 GLY A CA 1
ATOM 1349 C C . GLY A 1 161 ? 2.223 -13.145 0.225 1.00 91.88 161 GLY A C 1
ATOM 1350 O O . GLY A 1 161 ? 2.923 -12.730 1.140 1.00 91.88 161 GLY A O 1
ATOM 1351 N N . GLY A 1 162 ? 2.350 -14.396 -0.221 1.00 91.94 162 GLY A N 1
ATOM 1352 C CA . GLY A 1 162 ? 3.399 -15.334 0.221 1.00 91.94 162 GLY A CA 1
ATOM 1353 C C . GLY A 1 162 ? 3.325 -15.824 1.681 1.00 91.94 162 GLY A C 1
ATOM 1354 O O . GLY A 1 162 ? 4.067 -16.726 2.053 1.00 91.94 162 GLY A O 1
ATOM 1355 N N . TYR A 1 163 ? 2.423 -15.289 2.510 1.00 94.38 163 TYR A N 1
ATOM 1356 C CA . TYR A 1 163 ? 2.281 -15.645 3.932 1.00 94.38 163 TYR A CA 1
ATOM 1357 C C . TYR A 1 163 ? 1.366 -16.854 4.188 1.00 94.38 163 TYR A C 1
ATOM 1359 O O . TYR A 1 163 ? 1.163 -17.258 5.335 1.00 94.38 163 TYR A O 1
ATOM 1367 N N . SER A 1 164 ? 0.687 -17.377 3.163 1.00 94.81 164 SER A N 1
ATOM 1368 C CA . SER A 1 164 ? -0.453 -18.270 3.374 1.00 94.81 164 SER A CA 1
ATOM 1369 C C . SER A 1 164 ? -0.047 -19.732 3.572 1.00 94.81 164 SER A C 1
ATOM 1371 O O . SER A 1 164 ? 0.071 -20.486 2.609 1.00 94.81 164 SER A O 1
ATOM 1373 N N . THR A 1 165 ? 0.083 -20.137 4.835 1.00 97.19 165 THR A N 1
ATOM 1374 C CA . THR A 1 165 ? 0.224 -21.536 5.272 1.00 97.19 165 THR A CA 1
ATOM 1375 C C . THR A 1 165 ? -1.102 -22.101 5.784 1.00 97.19 165 THR A C 1
ATOM 1377 O O . THR A 1 165 ? -2.015 -21.347 6.131 1.00 97.19 165 THR A O 1
ATOM 1380 N N . ASP A 1 166 ? -1.213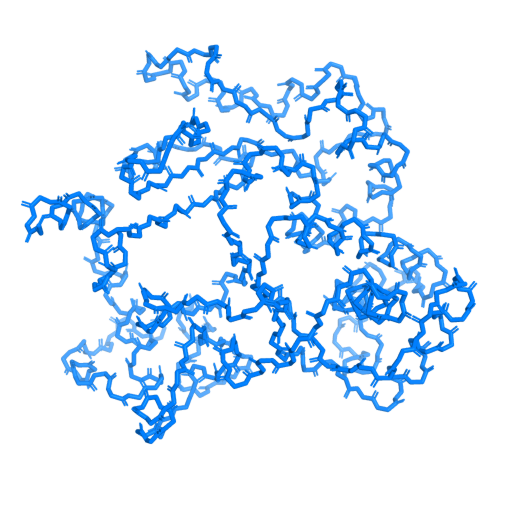 -23.426 5.906 1.00 97.12 166 ASP A N 1
ATOM 1381 C CA . ASP A 1 166 ? -2.404 -24.068 6.485 1.00 97.12 166 ASP A CA 1
ATOM 1382 C C . ASP A 1 166 ? -2.629 -23.698 7.955 1.00 97.12 166 ASP A C 1
ATOM 1384 O O . ASP A 1 166 ? -3.774 -23.648 8.416 1.00 97.12 166 ASP A O 1
ATOM 1388 N N . PHE A 1 167 ? -1.556 -23.400 8.694 1.00 97.31 167 PHE A N 1
ATOM 1389 C CA . PHE A 1 167 ? -1.652 -22.839 10.039 1.00 97.31 167 PHE A CA 1
ATOM 1390 C C . PHE A 1 167 ? -2.333 -21.463 10.011 1.00 97.31 167 PHE A C 1
ATOM 1392 O O . PHE A 1 167 ? -3.378 -21.274 10.640 1.00 97.31 167 PHE A O 1
ATOM 1399 N N . ASN A 1 168 ? -1.795 -20.524 9.221 1.00 96.44 168 ASN A N 1
ATOM 1400 C CA . ASN A 1 168 ? -2.307 -19.154 9.147 1.00 96.44 168 ASN A CA 1
ATOM 1401 C C . ASN A 1 168 ? -3.756 -19.129 8.645 1.00 96.44 168 ASN A C 1
ATOM 1403 O O . ASN A 1 168 ? -4.578 -18.413 9.206 1.00 96.44 168 ASN A O 1
ATOM 1407 N N . ARG A 1 169 ? -4.103 -19.941 7.636 1.00 97.12 169 ARG A N 1
ATOM 1408 C CA . ARG A 1 169 ? -5.470 -20.024 7.086 1.00 97.12 169 ARG A CA 1
ATOM 1409 C C . ARG A 1 169 ? -6.491 -20.434 8.146 1.00 97.12 169 ARG A C 1
ATOM 1411 O O . ARG A 1 169 ? -7.496 -19.751 8.322 1.00 97.12 169 ARG A O 1
ATOM 1418 N N . ARG A 1 170 ? -6.219 -21.514 8.889 1.00 97.94 170 ARG A N 1
ATOM 1419 C CA . ARG A 1 170 ? -7.118 -21.989 9.955 1.00 97.94 170 ARG A CA 1
ATOM 1420 C C . ARG A 1 170 ? -7.239 -20.974 11.086 1.00 97.94 170 ARG A C 1
ATOM 1422 O O . ARG A 1 170 ? -8.348 -20.714 11.550 1.00 97.94 170 ARG A O 1
ATOM 1429 N N . LYS A 1 171 ? -6.119 -20.373 11.503 1.00 98.25 171 LYS A N 1
ATOM 1430 C CA . LYS A 1 171 ? -6.112 -19.367 12.569 1.00 98.25 171 LYS A CA 1
ATOM 1431 C C . LYS A 1 171 ? -6.871 -18.100 12.160 1.00 98.25 171 LYS A C 1
ATOM 1433 O O . LYS A 1 171 ? -7.719 -17.651 12.920 1.00 98.25 171 LYS A O 1
ATOM 1438 N N . LEU A 1 172 ? -6.654 -17.574 10.953 1.00 98.50 172 LEU A N 1
ATOM 1439 C CA . LEU A 1 172 ? -7.368 -16.394 10.446 1.00 98.50 172 LEU A CA 1
ATOM 1440 C C . LEU A 1 172 ? -8.868 -16.645 10.286 1.00 98.50 172 LEU A C 1
ATOM 1442 O O . LEU A 1 172 ? -9.658 -15.762 10.598 1.00 98.50 172 LEU A O 1
ATOM 1446 N N . LYS A 1 173 ? -9.276 -17.850 9.871 1.00 98.62 173 LYS A N 1
ATOM 1447 C CA . LYS A 1 173 ? -10.696 -18.220 9.811 1.00 98.62 173 LYS A CA 1
ATOM 1448 C C . LYS A 1 173 ? -11.349 -18.237 11.196 1.00 98.62 173 LYS A C 1
ATOM 1450 O O . LYS A 1 173 ? -12.440 -17.697 11.351 1.00 98.62 173 LYS A O 1
ATOM 1455 N N . ARG A 1 174 ? -10.673 -18.801 12.209 1.00 98.44 174 ARG A N 1
ATOM 1456 C CA . ARG A 1 174 ? -11.130 -18.722 13.610 1.00 98.44 174 ARG A CA 1
ATOM 1457 C C . ARG A 1 174 ? -11.254 -17.264 14.058 1.00 98.44 174 ARG A C 1
ATOM 1459 O O . ARG A 1 174 ? -12.296 -16.880 14.564 1.00 98.44 174 ARG A O 1
ATOM 1466 N N . ILE A 1 175 ? -10.214 -16.459 13.838 1.00 98.69 175 ILE A N 1
ATOM 1467 C CA . ILE A 1 175 ? -10.185 -15.051 14.262 1.00 98.69 175 ILE A CA 1
ATOM 1468 C C . ILE A 1 175 ? -11.308 -14.254 13.603 1.00 98.69 175 ILE A C 1
ATOM 1470 O O . ILE A 1 175 ? -11.968 -13.477 14.280 1.00 98.69 175 ILE A O 1
ATOM 1474 N N . ALA A 1 176 ? -11.563 -14.468 12.309 1.00 98.69 176 ALA A N 1
ATOM 1475 C CA . ALA A 1 176 ? -12.684 -13.835 11.624 1.00 98.69 176 ALA A CA 1
ATOM 1476 C C . ALA A 1 176 ? -14.011 -14.142 12.335 1.00 98.69 176 ALA A C 1
ATOM 1478 O O . ALA A 1 176 ? -14.769 -13.221 12.616 1.00 98.69 176 ALA A O 1
ATOM 1479 N N . ASN A 1 177 ? -14.250 -15.403 12.706 1.00 98.38 177 ASN A N 1
ATOM 1480 C CA . ASN A 1 177 ? -15.437 -15.783 13.469 1.00 98.38 177 ASN A CA 1
ATOM 1481 C C . ASN A 1 177 ? -15.497 -15.097 14.848 1.00 98.38 177 ASN A C 1
ATOM 1483 O O . ASN A 1 177 ? -16.549 -14.584 15.218 1.00 98.38 177 ASN A O 1
ATOM 1487 N N . ASP A 1 178 ? -14.378 -15.023 15.573 1.00 98.50 178 ASP A N 1
ATOM 1488 C CA . ASP A 1 178 ? -14.309 -14.359 16.886 1.00 98.50 178 ASP A CA 1
ATOM 1489 C C . ASP A 1 178 ? -14.576 -12.843 16.791 1.00 98.50 178 ASP A C 1
ATOM 1491 O O . ASP A 1 178 ? -15.143 -12.248 17.706 1.00 98.50 178 ASP A O 1
ATOM 1495 N N . MET A 1 179 ? -14.221 -12.223 15.661 1.00 97.88 179 MET A N 1
ATOM 1496 C CA . MET A 1 179 ? -14.516 -10.821 15.342 1.00 97.88 179 MET A CA 1
ATOM 1497 C C . MET A 1 179 ? -15.949 -10.590 14.834 1.00 97.88 179 MET A C 1
ATOM 1499 O O . MET A 1 179 ? -16.341 -9.442 14.621 1.00 97.88 179 MET A O 1
ATOM 1503 N N . GLY A 1 180 ? -16.722 -11.651 14.576 1.00 97.94 180 GLY A N 1
ATOM 1504 C CA . GLY A 1 180 ? -18.015 -11.563 13.889 1.00 97.94 180 GLY A CA 1
ATOM 1505 C C . GLY A 1 180 ? -17.907 -11.244 12.391 1.00 97.94 180 GLY A C 1
ATOM 1506 O O . GLY A 1 180 ? -18.881 -10.814 11.776 1.00 97.94 180 GLY A O 1
ATOM 1507 N N . PHE A 1 181 ? -16.731 -11.432 11.790 1.00 98.31 181 PHE A N 1
ATOM 1508 C CA . PHE A 1 181 ? -16.514 -11.260 10.357 1.00 98.31 181 PHE A CA 1
ATOM 1509 C C . PHE A 1 181 ? -16.911 -12.512 9.584 1.00 98.31 181 PHE A C 1
ATOM 1511 O O . PHE A 1 181 ? -16.748 -13.649 10.027 1.00 98.31 181 PHE A O 1
ATOM 1518 N N . VAL A 1 182 ? -17.365 -12.286 8.355 1.00 98.50 182 VAL A N 1
ATOM 1519 C CA . VAL A 1 182 ? -17.584 -13.355 7.379 1.00 98.50 182 VAL A CA 1
ATOM 1520 C C . VAL A 1 182 ? -16.235 -13.792 6.807 1.00 98.50 182 VAL A C 1
ATOM 1522 O O . VAL A 1 182 ? -15.409 -12.955 6.448 1.00 98.50 182 VAL A O 1
ATOM 1525 N N . HIS A 1 183 ? -16.010 -15.101 6.694 1.00 98.44 183 HIS A N 1
ATOM 1526 C CA . HIS A 1 183 ? -14.823 -15.656 6.045 1.00 98.44 183 HIS A CA 1
ATOM 1527 C C . HIS A 1 183 ? -15.221 -16.575 4.892 1.00 98.44 183 HIS A C 1
ATOM 1529 O O . HIS A 1 183 ? -15.952 -17.540 5.103 1.00 98.44 183 HIS A O 1
ATOM 1535 N N . VAL A 1 184 ? -14.764 -16.259 3.678 1.00 98.25 184 VAL A N 1
ATOM 1536 C CA . VAL A 1 184 ? -15.139 -16.948 2.427 1.00 98.25 184 VAL A CA 1
ATOM 1537 C C . VAL A 1 184 ? -13.987 -17.767 1.839 1.00 98.25 184 VAL A C 1
ATOM 1539 O O . VAL A 1 184 ? -13.959 -18.043 0.643 1.00 98.25 184 VAL A O 1
ATOM 1542 N N . ASP A 1 185 ? -13.018 -18.148 2.676 1.00 97.50 185 ASP A N 1
ATOM 1543 C CA . ASP A 1 185 ? -11.886 -19.006 2.315 1.00 97.50 185 ASP A CA 1
ATOM 1544 C C . ASP A 1 185 ? -11.001 -18.465 1.171 1.00 97.50 185 ASP A C 1
ATOM 1546 O O . ASP A 1 185 ? -10.260 -19.215 0.531 1.00 97.50 185 ASP A O 1
ATOM 1550 N N . ILE A 1 186 ? -10.996 -17.144 0.945 1.00 97.00 186 ILE A N 1
ATOM 1551 C CA . ILE A 1 186 ? -10.032 -16.502 0.042 1.00 97.00 186 ILE A CA 1
ATOM 1552 C C . ILE A 1 186 ? -8.713 -16.339 0.792 1.00 97.00 186 ILE A C 1
ATOM 1554 O O . ILE A 1 186 ? -8.672 -15.899 1.941 1.00 97.00 186 ILE A O 1
ATOM 1558 N N . THR A 1 187 ? -7.605 -16.708 0.153 1.00 96.62 187 THR A N 1
ATOM 1559 C CA . THR A 1 187 ? -6.302 -16.794 0.818 1.00 96.62 187 THR A CA 1
ATOM 1560 C C . THR A 1 187 ? -5.188 -16.150 0.002 1.00 96.62 187 THR A C 1
ATOM 1562 O O . THR A 1 187 ? -5.348 -15.847 -1.177 1.00 96.62 187 THR A O 1
ATOM 1565 N N . ASN A 1 188 ? -4.045 -15.932 0.659 1.00 95.38 188 ASN A N 1
ATOM 1566 C CA . ASN A 1 188 ? -2.799 -15.470 0.045 1.00 95.38 188 ASN A CA 1
ATOM 1567 C C . ASN A 1 188 ? -2.882 -14.139 -0.727 1.00 95.38 188 ASN A C 1
ATOM 1569 O O . ASN A 1 188 ? -2.120 -13.936 -1.664 1.00 95.38 188 ASN A O 1
ATOM 1573 N N . MET A 1 189 ? -3.781 -13.235 -0.337 1.00 96.19 189 MET A N 1
ATOM 1574 C CA . MET A 1 189 ? -3.937 -11.911 -0.956 1.00 96.19 189 MET A CA 1
ATOM 1575 C C . MET A 1 189 ? -2.730 -11.018 -0.660 1.00 96.19 189 MET A C 1
ATOM 1577 O O . MET A 1 189 ? -2.320 -10.909 0.492 1.00 96.19 189 MET A O 1
ATOM 1581 N N . GLY A 1 190 ? -2.152 -10.413 -1.693 1.00 95.31 190 GLY A N 1
ATOM 1582 C CA . GLY A 1 190 ? -0.968 -9.559 -1.600 1.00 95.31 190 GLY A CA 1
ATOM 1583 C C . GLY A 1 190 ? -1.277 -8.127 -1.178 1.00 95.31 190 GLY A C 1
ATOM 1584 O O . GLY A 1 190 ? -2.409 -7.659 -1.278 1.00 95.31 190 GLY A O 1
ATOM 1585 N N . SER A 1 191 ? -0.249 -7.419 -0.726 1.00 94.94 191 SER A N 1
ATOM 1586 C CA . SER A 1 191 ? -0.303 -6.007 -0.332 1.00 94.94 191 SER A CA 1
ATOM 1587 C C . SER A 1 191 ? -0.533 -5.072 -1.525 1.00 94.94 191 SER A C 1
ATOM 1589 O O . SER A 1 191 ? -1.077 -3.979 -1.367 1.00 94.94 191 SER A O 1
ATOM 1591 N N . THR A 1 192 ? -0.140 -5.476 -2.734 1.00 95.81 192 THR A N 1
ATOM 1592 C CA . THR A 1 192 ? -0.422 -4.717 -3.957 1.00 95.81 192 THR A CA 1
ATOM 1593 C C . THR A 1 192 ? -1.853 -4.958 -4.423 1.00 95.81 192 THR A C 1
ATOM 1595 O O . THR A 1 192 ? -2.314 -6.099 -4.551 1.00 95.81 192 THR A O 1
ATOM 1598 N N . TRP A 1 193 ? -2.560 -3.866 -4.702 1.00 95.56 193 TRP A N 1
ATOM 1599 C CA . TRP A 1 193 ? -3.976 -3.900 -5.032 1.00 95.56 193 TRP A CA 1
ATOM 1600 C C . TRP A 1 193 ? -4.414 -2.754 -5.947 1.00 95.56 193 TRP A C 1
ATOM 1602 O O . TRP A 1 193 ? -3.861 -1.655 -5.898 1.00 95.56 193 TRP A O 1
ATOM 1612 N N . TYR A 1 194 ? -5.395 -3.037 -6.805 1.00 95.94 194 TYR A N 1
ATOM 1613 C CA . TYR A 1 194 ? -5.891 -2.131 -7.837 1.00 95.94 194 TYR A CA 1
ATOM 1614 C C . TYR A 1 194 ? -7.422 -2.162 -7.871 1.00 95.94 194 TYR A C 1
ATOM 1616 O O . TYR A 1 194 ? -8.010 -3.216 -8.118 1.00 95.94 194 TYR A O 1
ATOM 1624 N N . GLY A 1 195 ? -8.072 -1.026 -7.632 1.00 95.56 195 GLY A N 1
ATOM 1625 C CA . GLY A 1 195 ? -9.534 -0.934 -7.601 1.00 95.56 195 GLY A CA 1
ATOM 1626 C C . GLY A 1 195 ? -10.039 0.503 -7.598 1.00 95.56 195 GLY A C 1
ATOM 1627 O O . GLY A 1 195 ? -9.267 1.427 -7.849 1.00 95.56 195 GLY A O 1
ATOM 1628 N N . SER A 1 196 ? -11.333 0.694 -7.334 1.00 96.12 196 SER A N 1
ATOM 1629 C CA . SER A 1 196 ? -11.904 2.037 -7.196 1.00 96.12 196 SER A CA 1
ATOM 1630 C C . SER A 1 196 ? -11.386 2.730 -5.921 1.00 96.12 196 SER A C 1
ATOM 1632 O O . SER A 1 196 ? -11.005 2.043 -4.965 1.00 96.12 196 SER A O 1
ATOM 1634 N N . PRO A 1 197 ? -11.390 4.076 -5.849 1.00 96.06 197 PRO A N 1
ATOM 1635 C CA . PRO A 1 197 ? -11.051 4.786 -4.617 1.00 96.06 197 PRO A CA 1
ATOM 1636 C C . PRO A 1 197 ? -11.885 4.353 -3.412 1.00 96.06 197 PRO A C 1
ATOM 1638 O O . PRO A 1 197 ? -11.358 4.259 -2.306 1.00 96.06 197 PRO A O 1
ATOM 1641 N N . TYR A 1 198 ? -13.176 4.089 -3.623 1.00 96.56 198 TYR A N 1
ATOM 1642 C CA . TYR A 1 198 ? -14.086 3.721 -2.545 1.00 96.56 198 TYR A CA 1
ATOM 1643 C C . TYR A 1 198 ? -13.775 2.328 -1.991 1.00 96.56 198 TYR A C 1
ATOM 1645 O O . TYR A 1 198 ? -13.693 2.159 -0.777 1.00 96.56 198 TYR A O 1
ATOM 1653 N N . ASP A 1 199 ? -13.499 1.349 -2.856 1.00 97.38 199 ASP A N 1
ATOM 1654 C CA . ASP A 1 199 ? -13.080 0.018 -2.406 1.00 97.38 199 ASP A CA 1
ATOM 1655 C C . ASP A 1 199 ? -11.743 0.077 -1.651 1.00 97.38 199 ASP A C 1
ATOM 1657 O O . ASP A 1 199 ? -11.580 -0.569 -0.614 1.00 97.38 199 ASP A O 1
ATOM 1661 N N . ALA A 1 200 ? -10.792 0.883 -2.143 1.00 97.25 200 ALA A N 1
ATOM 1662 C CA . ALA A 1 200 ? -9.512 1.099 -1.473 1.00 97.25 200 ALA A CA 1
ATOM 1663 C C . ALA A 1 200 ? -9.705 1.729 -0.082 1.00 97.25 200 ALA A C 1
ATOM 1665 O O . ALA A 1 200 ? -9.084 1.293 0.886 1.00 97.25 200 ALA A O 1
ATOM 1666 N N . TYR A 1 201 ? -10.607 2.702 0.051 1.00 97.38 201 TYR A N 1
ATOM 1667 C CA . TYR A 1 201 ? -10.991 3.263 1.346 1.00 97.38 201 TYR A CA 1
ATOM 1668 C C . TYR A 1 201 ? -11.612 2.205 2.273 1.00 97.38 201 TYR A C 1
ATOM 1670 O O . TYR A 1 201 ? -11.162 2.053 3.411 1.00 97.38 201 TYR A O 1
ATOM 1678 N N . LEU A 1 202 ? -12.596 1.433 1.794 1.00 97.56 202 LEU A N 1
ATOM 1679 C CA . LEU A 1 202 ? -13.302 0.426 2.594 1.00 97.56 202 LEU A CA 1
ATOM 1680 C C . LEU A 1 202 ? -12.367 -0.654 3.132 1.00 97.56 202 LEU A C 1
ATOM 1682 O O . LEU A 1 202 ? -12.402 -0.992 4.316 1.00 97.56 202 LEU A O 1
ATOM 1686 N N . VAL A 1 203 ? -11.509 -1.200 2.279 1.00 98.38 203 VAL A N 1
ATOM 1687 C CA . VAL A 1 203 ? -10.582 -2.243 2.714 1.00 98.38 203 VAL A CA 1
ATOM 1688 C C . VAL A 1 203 ? -9.472 -1.661 3.574 1.00 98.38 203 VAL A C 1
ATOM 1690 O O . VAL A 1 203 ? -9.066 -2.338 4.512 1.00 98.38 203 VAL A O 1
ATOM 1693 N N . ALA A 1 204 ? -8.990 -0.436 3.326 1.00 98.31 204 ALA A N 1
ATOM 1694 C CA . ALA A 1 204 ? -8.016 0.194 4.216 1.00 98.31 204 ALA A CA 1
ATOM 1695 C C . ALA A 1 204 ? -8.612 0.365 5.620 1.00 98.31 204 ALA A C 1
ATOM 1697 O O . ALA A 1 204 ? -8.021 -0.095 6.597 1.00 98.31 204 ALA A O 1
ATOM 1698 N N . ASN A 1 205 ? -9.830 0.908 5.704 1.00 97.81 205 ASN A N 1
ATOM 1699 C CA . ASN A 1 205 ? -10.604 1.023 6.937 1.00 97.81 205 ASN A CA 1
ATOM 1700 C C . ASN A 1 205 ? -10.706 -0.330 7.664 1.00 97.81 205 ASN A C 1
ATOM 1702 O O . ASN A 1 205 ? -10.305 -0.470 8.821 1.00 97.81 205 ASN A O 1
ATOM 1706 N N . GLN A 1 206 ? -11.173 -1.360 6.956 1.00 98.25 206 GLN A N 1
ATOM 1707 C CA . GLN A 1 206 ? -11.403 -2.679 7.534 1.00 98.25 206 GLN A CA 1
ATOM 1708 C C . GLN A 1 206 ? -10.102 -3.412 7.909 1.00 98.25 206 GLN A C 1
ATOM 1710 O O . GLN A 1 206 ? -10.065 -4.146 8.900 1.00 98.25 206 GLN A O 1
ATOM 1715 N N . THR A 1 207 ? -9.024 -3.184 7.155 1.00 98.62 207 THR A N 1
ATOM 1716 C CA . THR A 1 207 ? -7.685 -3.728 7.421 1.00 98.62 207 THR A CA 1
ATOM 1717 C C . THR A 1 207 ? -7.139 -3.183 8.732 1.00 98.62 207 THR A C 1
ATOM 1719 O O . THR A 1 207 ? -6.641 -3.966 9.537 1.00 98.62 207 THR A O 1
ATOM 1722 N N . LEU A 1 208 ? -7.294 -1.881 9.001 1.00 98.44 208 LEU A N 1
ATOM 1723 C CA . LEU A 1 208 ? -6.860 -1.268 10.262 1.00 98.44 208 LEU A CA 1
ATOM 1724 C C . LEU A 1 208 ? -7.560 -1.902 11.474 1.00 98.44 208 LEU A C 1
ATOM 1726 O O . LEU A 1 208 ? -6.899 -2.198 12.469 1.00 98.44 208 LEU A O 1
ATOM 1730 N N . TYR A 1 209 ? -8.864 -2.187 11.378 1.00 97.06 209 TYR A N 1
ATOM 1731 C CA . TYR A 1 209 ? -9.590 -2.922 12.423 1.00 97.06 209 TYR A CA 1
ATOM 1732 C C . TYR A 1 209 ? -9.034 -4.336 12.635 1.00 97.06 209 TYR A C 1
ATOM 1734 O O . TYR A 1 209 ? -8.797 -4.737 13.775 1.00 97.06 209 TYR A O 1
ATOM 1742 N N . GLY A 1 210 ? -8.779 -5.075 11.550 1.00 98.31 210 GLY A N 1
ATOM 1743 C CA . GLY A 1 210 ? -8.158 -6.400 11.617 1.00 98.31 210 GLY A CA 1
ATOM 1744 C C . GLY A 1 210 ? -6.771 -6.365 12.260 1.00 98.31 210 GLY A C 1
ATOM 1745 O O . GLY A 1 210 ? -6.479 -7.161 13.147 1.00 98.31 210 GLY A O 1
ATOM 1746 N N . MET A 1 211 ? -5.929 -5.407 11.866 1.00 98.50 211 MET A N 1
ATOM 1747 C CA . MET A 1 211 ? -4.589 -5.225 12.428 1.00 98.50 211 MET A CA 1
ATOM 1748 C C . MET A 1 211 ? -4.630 -4.910 13.926 1.00 98.50 211 MET A C 1
ATOM 1750 O O . MET A 1 211 ? -3.859 -5.495 14.685 1.00 98.50 211 MET A O 1
ATOM 1754 N N . LEU A 1 212 ? -5.529 -4.021 14.360 1.00 97.94 212 LEU A N 1
ATOM 1755 C CA . LEU A 1 212 ? -5.703 -3.679 15.774 1.00 97.94 212 LEU A CA 1
ATOM 1756 C C . LEU A 1 212 ? -6.151 -4.885 16.599 1.00 97.94 212 LEU A C 1
ATOM 1758 O O . LEU A 1 212 ? -5.554 -5.159 17.639 1.00 97.94 212 LEU A O 1
ATOM 1762 N N . TRP A 1 213 ? -7.148 -5.635 16.119 1.00 97.94 213 TRP A N 1
ATOM 1763 C CA . TRP A 1 213 ? -7.605 -6.847 16.796 1.00 97.94 213 TRP A CA 1
ATOM 1764 C C . TRP A 1 213 ? -6.474 -7.863 16.941 1.00 97.94 213 TRP A C 1
ATOM 1766 O O . TRP A 1 213 ? -6.199 -8.346 18.037 1.00 97.94 213 TRP A O 1
ATOM 1776 N N . LEU A 1 214 ? -5.779 -8.152 15.841 1.00 98.12 214 LEU A N 1
ATOM 1777 C CA . LEU A 1 214 ? -4.674 -9.100 15.822 1.00 98.12 214 LEU A CA 1
ATOM 1778 C C . LEU A 1 214 ? -3.560 -8.687 16.790 1.00 98.12 214 LEU A C 1
ATOM 1780 O O . LEU A 1 214 ? -3.103 -9.497 17.592 1.00 98.12 214 LEU A O 1
ATOM 1784 N N . ALA A 1 215 ? -3.135 -7.426 16.746 1.00 96.38 215 ALA A N 1
ATOM 1785 C CA . ALA A 1 215 ? -2.077 -6.932 17.618 1.00 96.38 215 ALA A CA 1
ATOM 1786 C C . ALA A 1 215 ? -2.476 -6.936 19.100 1.00 96.38 215 ALA A C 1
ATOM 1788 O O . ALA A 1 215 ? -1.621 -7.143 19.957 1.00 96.38 215 ALA A O 1
ATOM 1789 N N . HIS A 1 216 ? -3.751 -6.710 19.411 1.00 93.88 216 HIS A N 1
ATOM 1790 C CA . HIS A 1 216 ? -4.214 -6.656 20.791 1.00 93.88 216 HIS A CA 1
ATOM 1791 C C . HIS A 1 216 ? -4.503 -8.045 21.382 1.00 93.88 216 HIS A C 1
ATOM 1793 O O . HIS A 1 216 ? -4.117 -8.313 22.518 1.00 93.88 216 HIS A O 1
ATOM 1799 N N . TYR A 1 217 ? -5.152 -8.930 20.620 1.00 95.88 217 TYR A N 1
ATOM 1800 C CA . TYR A 1 217 ? -5.682 -10.202 21.125 1.00 95.88 217 TYR A CA 1
ATOM 1801 C C . TYR A 1 217 ? -4.905 -11.443 20.666 1.00 95.88 217 TYR A C 1
ATOM 1803 O O . TYR A 1 217 ? -5.011 -12.487 21.303 1.00 95.88 217 TYR A O 1
ATOM 1811 N N . GLU A 1 218 ? -4.138 -11.367 19.574 1.00 96.81 218 GLU A N 1
ATOM 1812 C CA . GLU A 1 218 ? -3.596 -12.561 18.902 1.00 96.81 218 GLU A CA 1
ATOM 1813 C C . GLU A 1 218 ? -2.064 -12.612 18.812 1.00 96.81 218 GLU A C 1
ATOM 1815 O O . GLU A 1 218 ? -1.514 -13.667 18.478 1.00 96.81 218 GLU A O 1
ATOM 1820 N N . PHE A 1 219 ? -1.383 -11.501 19.111 1.00 95.50 219 PHE A N 1
ATOM 1821 C CA . PHE A 1 219 ? 0.077 -11.404 19.172 1.00 95.50 219 PHE A CA 1
ATOM 1822 C C . PHE A 1 219 ? 0.556 -11.003 20.569 1.00 95.50 219 PHE A C 1
ATOM 1824 O O . PHE A 1 219 ? 0.195 -9.955 21.114 1.00 95.50 219 PHE A O 1
ATOM 1831 N N . ALA A 1 220 ? 1.445 -11.814 21.133 1.00 93.06 220 ALA A N 1
ATOM 1832 C CA . ALA A 1 220 ? 2.102 -11.538 22.395 1.00 93.06 220 ALA A CA 1
ATOM 1833 C C . ALA A 1 220 ? 3.118 -10.390 22.263 1.00 93.06 220 ALA A C 1
ATOM 1835 O O . ALA A 1 220 ? 3.621 -10.066 21.187 1.00 93.06 220 ALA A O 1
ATOM 1836 N N . MET A 1 221 ? 3.466 -9.774 23.394 1.00 91.44 221 MET A N 1
ATOM 1837 C CA . MET A 1 221 ? 4.403 -8.644 23.438 1.00 91.44 221 MET A CA 1
ATOM 1838 C C . MET A 1 221 ? 5.764 -8.936 22.765 1.00 91.44 221 MET A C 1
ATOM 1840 O O . MET A 1 221 ? 6.187 -8.106 21.963 1.00 91.44 221 MET A O 1
ATOM 1844 N N . PRO A 1 222 ? 6.425 -10.101 22.961 1.00 92.75 222 PRO A N 1
ATOM 1845 C CA . PRO A 1 222 ? 7.688 -10.389 22.273 1.00 92.75 222 PRO A CA 1
ATOM 1846 C C . PRO A 1 222 ? 7.572 -10.461 20.743 1.00 92.75 222 PRO A C 1
ATOM 1848 O O . PRO A 1 222 ? 8.521 -10.107 20.043 1.00 92.75 222 PRO A O 1
ATOM 1851 N N . GLU A 1 223 ? 6.421 -10.898 20.217 1.00 93.12 223 GLU A N 1
ATOM 1852 C CA . GLU A 1 223 ? 6.147 -10.907 18.775 1.00 93.12 223 GLU A CA 1
ATOM 1853 C C . GLU A 1 223 ? 6.025 -9.472 18.246 1.00 93.12 223 GLU A C 1
ATOM 1855 O O . GLU A 1 223 ? 6.662 -9.123 17.252 1.00 93.12 223 GLU A O 1
ATOM 1860 N N . ARG A 1 224 ? 5.273 -8.620 18.958 1.00 91.75 224 ARG A N 1
ATOM 1861 C CA . ARG A 1 224 ? 5.062 -7.206 18.600 1.00 91.75 224 ARG A CA 1
ATOM 1862 C C . ARG A 1 224 ? 6.334 -6.365 18.666 1.00 91.75 224 ARG A C 1
ATOM 1864 O O . ARG A 1 224 ? 6.550 -5.485 17.839 1.00 91.75 224 ARG A O 1
ATOM 1871 N N . GLU A 1 225 ? 7.204 -6.662 19.624 1.00 89.19 225 GLU A N 1
ATOM 1872 C CA . GLU A 1 225 ? 8.494 -5.989 19.813 1.00 89.19 225 GLU A CA 1
ATOM 1873 C C . GLU A 1 225 ? 9.595 -6.521 18.880 1.00 89.19 225 GLU A C 1
ATOM 1875 O O . GLU A 1 225 ? 10.761 -6.167 19.038 1.00 89.19 225 GLU A O 1
ATOM 1880 N N . SER A 1 226 ? 9.250 -7.379 17.910 1.00 85.81 226 SER A N 1
ATOM 1881 C CA . SER A 1 226 ? 10.192 -7.982 16.955 1.00 85.81 226 SER A CA 1
ATOM 1882 C C . SER A 1 226 ? 11.335 -8.781 17.604 1.00 85.81 226 SER A C 1
ATOM 1884 O O . SER A 1 226 ? 12.340 -9.067 16.953 1.00 85.81 226 SER A O 1
ATOM 1886 N N . LYS A 1 227 ? 11.179 -9.214 18.864 1.00 90.06 227 LYS A N 1
ATOM 1887 C CA . LYS A 1 227 ? 12.201 -9.982 19.602 1.00 90.06 227 LYS A CA 1
ATOM 1888 C C . LYS A 1 227 ? 12.400 -11.394 19.052 1.00 90.06 227 LYS A C 1
ATOM 1890 O O . LYS A 1 227 ? 13.451 -11.985 19.264 1.00 90.06 227 LYS A O 1
ATOM 1895 N N . LEU A 1 228 ? 11.404 -11.929 18.344 1.00 89.19 228 LEU A N 1
ATOM 1896 C CA . LEU A 1 228 ? 11.459 -13.264 17.739 1.00 89.19 228 LEU A CA 1
ATOM 1897 C C . LEU A 1 228 ? 12.022 -13.266 16.308 1.00 89.19 228 LEU A C 1
ATOM 1899 O O . LEU A 1 228 ? 12.186 -14.336 15.722 1.00 89.19 228 LEU A O 1
ATOM 1903 N N . GLY A 1 229 ? 12.307 -12.094 15.726 1.00 86.69 229 GLY A N 1
ATOM 1904 C CA . GLY A 1 229 ? 12.770 -11.983 14.342 1.00 86.69 229 GLY A CA 1
ATOM 1905 C C . GLY A 1 229 ? 11.886 -12.775 13.371 1.00 86.69 229 GLY A C 1
ATOM 1906 O O . GLY A 1 229 ? 10.660 -12.688 13.414 1.00 86.69 229 GLY A O 1
ATOM 1907 N N . THR A 1 230 ? 12.511 -13.586 12.517 1.00 89.50 230 THR A N 1
ATOM 1908 C CA . THR A 1 230 ? 11.833 -14.444 11.531 1.00 89.50 230 THR A CA 1
ATOM 1909 C C . THR A 1 230 ? 11.558 -15.862 12.038 1.00 89.50 230 THR A C 1
ATOM 1911 O O . THR A 1 230 ? 11.247 -16.728 11.229 1.00 89.50 230 THR A O 1
ATOM 1914 N N . LEU A 1 231 ? 11.682 -16.139 13.343 1.00 92.00 231 LEU A N 1
ATOM 1915 C CA . LEU A 1 231 ? 11.509 -17.495 13.888 1.00 92.00 231 LEU A CA 1
ATOM 1916 C C . LEU A 1 231 ? 10.120 -18.073 13.585 1.00 92.00 231 LEU A C 1
ATOM 1918 O O . LEU A 1 231 ? 9.992 -19.246 13.259 1.00 92.00 231 LEU A O 1
ATOM 1922 N N . MET A 1 232 ? 9.099 -17.220 13.660 1.00 92.12 232 MET A N 1
ATOM 1923 C CA . MET A 1 232 ? 7.704 -17.559 13.369 1.00 92.12 232 MET A CA 1
ATOM 1924 C C . MET A 1 232 ? 7.356 -17.353 11.885 1.00 92.12 232 MET A C 1
ATOM 1926 O O . MET A 1 232 ? 6.197 -17.280 11.509 1.00 92.12 232 MET A O 1
ATOM 1930 N N . TRP A 1 233 ? 8.333 -17.165 11.000 1.00 92.00 233 TRP A N 1
ATOM 1931 C CA . TRP A 1 233 ? 8.054 -17.090 9.568 1.00 92.00 233 TRP A CA 1
ATOM 1932 C C . TRP A 1 233 ? 8.141 -18.492 8.943 1.00 92.00 233 TRP A C 1
ATOM 1934 O O . TRP A 1 233 ? 9.115 -19.196 9.200 1.00 92.00 233 TRP A O 1
ATOM 1944 N N . PRO A 1 234 ? 7.191 -18.906 8.081 1.00 91.12 234 PRO A N 1
ATOM 1945 C CA . PRO A 1 234 ? 5.997 -18.174 7.636 1.00 91.12 234 PRO A CA 1
ATOM 1946 C C . PRO A 1 234 ? 4.759 -18.353 8.536 1.00 91.12 234 PRO A C 1
ATOM 1948 O O . PRO A 1 234 ? 3.702 -17.789 8.244 1.00 91.12 234 PRO A O 1
ATOM 1951 N N . GLU A 1 235 ? 4.846 -19.143 9.606 1.00 91.50 235 GLU A N 1
ATOM 1952 C CA . GLU A 1 235 ? 3.720 -19.461 10.493 1.00 91.50 235 GLU A CA 1
ATOM 1953 C C . GLU A 1 235 ? 3.547 -18.453 11.644 1.00 91.50 235 GLU A C 1
ATOM 1955 O O . GLU A 1 235 ? 4.158 -18.580 12.699 1.00 91.50 235 GLU A O 1
ATOM 1960 N N . TRP A 1 236 ? 2.625 -17.502 11.466 1.00 94.56 236 TRP A N 1
ATOM 1961 C CA . TRP A 1 236 ? 2.246 -16.478 12.449 1.00 94.56 236 TRP A CA 1
ATOM 1962 C C . TRP A 1 236 ? 3.331 -15.445 12.782 1.00 94.56 236 TRP A C 1
ATOM 1964 O O . TRP A 1 236 ? 3.808 -15.328 13.906 1.00 94.56 236 TRP A O 1
ATOM 1974 N N . HIS A 1 237 ? 3.689 -14.627 11.794 1.00 95.38 237 HIS A N 1
ATOM 1975 C CA . HIS A 1 237 ? 4.741 -13.622 11.931 1.00 95.38 237 HIS A CA 1
ATOM 1976 C C . HIS A 1 237 ? 4.190 -12.190 12.004 1.00 95.38 237 HIS A C 1
ATOM 1978 O O . HIS A 1 237 ? 3.509 -11.728 11.088 1.00 95.38 237 HIS A O 1
ATOM 1984 N N . PHE A 1 238 ? 4.557 -11.440 13.049 1.00 95.75 238 PHE A N 1
ATOM 1985 C CA . PHE A 1 238 ? 4.093 -10.058 13.240 1.00 95.75 238 PHE A CA 1
ATOM 1986 C C . PHE A 1 238 ? 4.518 -9.101 12.112 1.00 95.75 238 PHE A C 1
ATOM 1988 O O . PHE A 1 238 ? 3.795 -8.159 11.797 1.00 95.75 238 PHE A O 1
ATOM 1995 N N . GLY A 1 239 ? 5.646 -9.357 11.435 1.00 94.19 239 GLY A N 1
ATOM 1996 C CA . GLY A 1 239 ? 6.105 -8.522 10.318 1.00 94.19 239 GLY A CA 1
ATOM 1997 C C . GLY A 1 239 ? 5.106 -8.436 9.157 1.00 94.19 239 GLY A C 1
ATOM 1998 O O . GLY A 1 239 ? 5.082 -7.430 8.451 1.00 94.19 239 GLY A O 1
ATOM 1999 N N . VAL A 1 240 ? 4.213 -9.422 9.014 1.00 95.19 240 VAL A N 1
ATOM 2000 C CA . VAL A 1 240 ? 3.143 -9.433 8.001 1.00 95.19 240 VAL A CA 1
ATOM 2001 C C . VAL A 1 240 ? 1.750 -9.163 8.580 1.00 95.19 240 VAL A C 1
ATOM 2003 O O . VAL A 1 240 ? 0.748 -9.521 7.962 1.00 95.19 240 VAL A O 1
ATOM 2006 N N . LEU A 1 241 ? 1.664 -8.495 9.737 1.00 97.44 241 LEU A N 1
ATOM 2007 C CA . LEU A 1 241 ? 0.397 -8.097 10.363 1.00 97.44 241 LEU A CA 1
ATOM 2008 C C . LEU A 1 241 ? -0.565 -7.415 9.377 1.00 97.44 241 LEU A C 1
ATOM 2010 O O . LEU A 1 241 ? -1.756 -7.718 9.386 1.00 97.44 241 LEU A O 1
ATOM 2014 N N . LEU A 1 242 ? -0.056 -6.534 8.509 1.00 97.19 242 LEU A N 1
ATOM 2015 C CA . LEU A 1 242 ? -0.836 -5.882 7.454 1.00 97.19 242 LEU A CA 1
ATOM 2016 C C . LEU A 1 242 ? -1.544 -6.900 6.554 1.00 97.19 242 LEU A C 1
ATOM 2018 O O . LEU A 1 242 ? -2.739 -6.768 6.304 1.00 97.19 242 LEU A O 1
ATOM 2022 N N . LEU A 1 243 ? -0.835 -7.941 6.109 1.00 97.75 243 LEU A N 1
ATOM 2023 C CA . LEU A 1 243 ? -1.390 -8.966 5.223 1.00 97.75 243 LEU A CA 1
ATOM 2024 C C . LEU A 1 243 ? -2.448 -9.817 5.935 1.00 97.75 243 LEU A C 1
ATOM 2026 O O . LEU A 1 243 ? -3.445 -10.193 5.321 1.00 97.75 243 LEU A O 1
ATOM 2030 N N . TYR A 1 244 ? -2.272 -10.086 7.232 1.00 98.56 244 TYR A N 1
ATOM 2031 C CA . TYR A 1 244 ? -3.286 -10.752 8.054 1.00 98.56 244 TYR A CA 1
ATOM 2032 C C . TYR A 1 244 ? -4.529 -9.878 8.268 1.00 98.56 244 TYR A C 1
ATOM 2034 O O . TYR A 1 244 ? -5.648 -10.361 8.105 1.00 98.56 244 TYR A O 1
ATOM 2042 N N . GLY A 1 245 ? -4.356 -8.589 8.576 1.00 98.38 245 GLY A N 1
ATOM 2043 C CA . GLY A 1 245 ? -5.469 -7.644 8.697 1.00 98.38 245 GLY A CA 1
ATOM 2044 C C . GLY A 1 245 ? -6.248 -7.515 7.387 1.00 98.38 245 GLY A C 1
ATOM 2045 O O . GLY A 1 245 ? -7.475 -7.610 7.383 1.00 98.38 245 GLY A O 1
ATOM 2046 N N . GLN A 1 246 ? -5.535 -7.410 6.264 1.00 98.25 246 GLN A N 1
ATOM 2047 C CA . GLN A 1 246 ? -6.130 -7.359 4.930 1.00 98.25 246 GLN A CA 1
ATOM 2048 C C . GLN A 1 246 ? -6.840 -8.669 4.571 1.00 98.25 246 GLN A C 1
ATOM 2050 O O . GLN A 1 246 ? -7.893 -8.650 3.937 1.00 98.25 246 GLN A O 1
ATOM 2055 N N . HIS A 1 247 ? -6.305 -9.816 5.000 1.00 98.50 247 HIS A N 1
ATOM 2056 C CA . HIS A 1 247 ? -6.957 -11.108 4.807 1.00 98.50 247 HIS A CA 1
ATOM 2057 C C . HIS A 1 247 ? -8.346 -11.141 5.439 1.00 98.50 247 HIS A C 1
ATOM 2059 O O . HIS A 1 247 ? -9.299 -11.580 4.795 1.00 98.50 247 HIS A O 1
ATOM 2065 N N . LEU A 1 248 ? -8.447 -10.691 6.692 1.00 98.75 248 LEU A N 1
ATOM 2066 C CA . LEU A 1 248 ? -9.711 -10.608 7.420 1.00 98.75 248 LEU A CA 1
ATOM 2067 C C . LEU A 1 248 ? -10.656 -9.615 6.735 1.00 98.75 248 LEU A C 1
ATOM 2069 O O . LEU A 1 248 ? -11.818 -9.938 6.500 1.00 98.75 248 LEU A O 1
ATOM 2073 N N . ALA A 1 249 ? -10.137 -8.449 6.345 1.00 98.62 249 ALA A N 1
ATOM 2074 C CA . ALA A 1 249 ? -10.904 -7.400 5.686 1.00 98.62 249 ALA A CA 1
ATOM 2075 C C . ALA A 1 249 ? -11.519 -7.843 4.354 1.00 98.62 249 ALA A C 1
ATOM 2077 O O . ALA A 1 249 ? -12.728 -7.739 4.169 1.00 98.62 249 ALA A O 1
ATOM 2078 N N . LEU A 1 250 ? -10.707 -8.362 3.432 1.00 98.50 250 LEU A N 1
ATOM 2079 C CA . LEU A 1 250 ? -11.177 -8.760 2.106 1.00 98.50 250 LEU A CA 1
ATOM 2080 C C . LEU A 1 250 ? -12.141 -9.945 2.171 1.00 98.50 250 LEU A C 1
ATOM 2082 O O . LEU A 1 250 ? -13.151 -9.935 1.475 1.00 98.50 250 LEU A O 1
ATOM 2086 N N . ASN A 1 251 ? -11.881 -10.935 3.030 1.00 98.62 251 ASN A N 1
ATOM 2087 C CA . ASN A 1 251 ? -12.829 -12.030 3.231 1.00 98.62 251 ASN A CA 1
ATOM 2088 C C . ASN A 1 251 ? -14.181 -11.519 3.743 1.00 98.62 251 ASN A C 1
ATOM 2090 O O . ASN A 1 251 ? -15.221 -11.933 3.229 1.00 98.62 251 ASN A O 1
ATOM 2094 N N . HIS A 1 252 ? -14.166 -10.589 4.701 1.00 98.81 252 HIS A N 1
ATOM 2095 C CA . HIS A 1 252 ? -15.393 -10.010 5.228 1.00 98.81 252 HIS A CA 1
ATOM 2096 C C . HIS A 1 252 ? -16.157 -9.235 4.157 1.00 98.81 252 HIS A C 1
ATOM 2098 O O . HIS A 1 252 ? -17.322 -9.542 3.912 1.00 98.81 252 HIS A O 1
ATOM 2104 N N . LEU A 1 253 ? -15.492 -8.288 3.488 1.00 98.62 253 LEU A N 1
ATOM 2105 C CA . LEU A 1 253 ? -16.094 -7.391 2.497 1.00 98.62 253 LEU A CA 1
ATOM 2106 C C . LEU A 1 253 ? -16.622 -8.141 1.268 1.00 98.62 253 LEU A C 1
ATOM 2108 O O . LEU A 1 253 ? -17.671 -7.779 0.736 1.00 98.62 253 LEU A O 1
ATOM 2112 N N . VAL A 1 254 ? -15.945 -9.212 0.843 1.00 98.31 254 VAL A N 1
ATOM 2113 C CA . VAL A 1 254 ? -16.459 -10.111 -0.201 1.00 98.31 254 VAL A CA 1
ATOM 2114 C C . VAL A 1 254 ? -17.660 -10.902 0.311 1.00 98.31 254 VAL A C 1
ATOM 2116 O O . VAL A 1 254 ? -18.677 -10.973 -0.372 1.00 98.31 254 VAL A O 1
ATOM 2119 N N . GLY A 1 255 ? -17.578 -11.465 1.519 1.00 98.25 255 GLY A N 1
ATOM 2120 C CA . GLY A 1 255 ? -18.648 -12.277 2.099 1.00 98.25 255 GLY A CA 1
ATOM 2121 C C . GLY A 1 255 ? -19.962 -11.526 2.321 1.00 98.25 255 GLY A C 1
ATOM 2122 O O . GLY A 1 255 ? -21.029 -12.124 2.212 1.00 98.25 255 GLY A O 1
ATOM 2123 N N . ILE A 1 256 ? -19.898 -10.216 2.575 1.00 98.12 256 ILE A N 1
ATOM 2124 C CA . ILE A 1 256 ? -21.079 -9.343 2.683 1.00 98.12 256 ILE A CA 1
ATOM 2125 C C . ILE A 1 256 ? -21.431 -8.627 1.369 1.00 98.12 256 ILE A C 1
ATOM 2127 O O . ILE A 1 256 ? -22.276 -7.735 1.367 1.00 98.12 256 ILE A O 1
ATOM 2131 N N . ASN A 1 257 ? -20.804 -9.009 0.251 1.00 96.88 257 ASN A N 1
ATOM 2132 C CA . ASN A 1 257 ? -21.022 -8.446 -1.085 1.00 96.88 257 ASN A CA 1
ATOM 2133 C C . ASN A 1 257 ? -20.776 -6.929 -1.204 1.00 96.88 257 ASN A C 1
ATOM 2135 O O . ASN A 1 257 ? -21.372 -6.278 -2.061 1.00 96.88 257 ASN A O 1
ATOM 2139 N N . GLN A 1 258 ? -19.896 -6.355 -0.378 1.00 97.06 258 GLN A N 1
ATOM 2140 C CA . GLN A 1 258 ? -19.467 -4.959 -0.535 1.00 97.06 258 GLN A CA 1
ATOM 2141 C C . GLN A 1 258 ? -18.384 -4.803 -1.601 1.00 97.06 258 GLN A C 1
ATOM 2143 O O . GLN A 1 258 ? -18.317 -3.764 -2.247 1.00 97.06 258 GLN A O 1
ATOM 2148 N N . ILE A 1 259 ? -17.557 -5.834 -1.809 1.00 95.94 259 ILE A N 1
ATOM 2149 C CA . ILE A 1 259 ? -16.481 -5.815 -2.802 1.00 95.94 259 ILE A CA 1
ATOM 2150 C C . ILE A 1 259 ? -16.530 -7.054 -3.682 1.00 95.94 259 ILE A C 1
ATOM 2152 O O . ILE A 1 259 ? -16.632 -8.184 -3.207 1.00 95.94 259 ILE A O 1
ATOM 2156 N N . ARG A 1 260 ? -16.356 -6.841 -4.989 1.00 96.00 260 ARG A N 1
ATOM 2157 C CA . ARG A 1 260 ? -16.071 -7.911 -5.945 1.00 96.00 260 ARG A CA 1
ATOM 2158 C C . ARG A 1 260 ? -14.562 -8.070 -6.090 1.00 96.00 260 ARG A C 1
ATOM 2160 O O . ARG A 1 260 ? -13.913 -7.228 -6.705 1.00 96.00 260 ARG A O 1
ATOM 2167 N N . LEU A 1 261 ? -14.018 -9.164 -5.562 1.00 96.44 261 LEU A N 1
ATOM 2168 C CA . LEU A 1 261 ? -12.583 -9.448 -5.580 1.00 96.44 261 LEU A CA 1
ATOM 2169 C C . LEU A 1 261 ? -12.178 -10.341 -6.760 1.00 96.44 261 LEU A C 1
ATOM 2171 O O . LEU A 1 261 ? -12.856 -11.316 -7.086 1.00 96.44 261 LEU A O 1
ATOM 2175 N N . ARG A 1 262 ? -11.015 -10.059 -7.351 1.00 95.75 262 ARG A N 1
ATOM 2176 C CA . ARG A 1 262 ? -10.297 -10.955 -8.263 1.00 95.75 262 ARG A CA 1
ATOM 2177 C C . ARG A 1 262 ? -8.859 -11.137 -7.798 1.00 95.75 262 ARG A C 1
ATOM 2179 O O . ARG A 1 262 ? -8.112 -10.170 -7.670 1.00 95.75 262 ARG A O 1
ATOM 2186 N N . MET A 1 263 ? -8.441 -12.390 -7.653 1.00 94.88 263 MET A N 1
ATOM 2187 C CA . MET A 1 263 ? -7.031 -12.717 -7.454 1.00 94.88 263 MET A CA 1
ATOM 2188 C C . MET A 1 263 ? -6.250 -12.449 -8.744 1.00 94.88 263 MET A C 1
ATOM 2190 O O . MET A 1 263 ? -6.584 -12.960 -9.812 1.00 94.88 263 MET A O 1
ATOM 2194 N N . GLY A 1 264 ? -5.219 -11.622 -8.642 1.00 93.62 264 GLY A N 1
ATOM 2195 C CA . GLY A 1 264 ? -4.382 -11.151 -9.737 1.00 93.62 264 GLY A CA 1
ATOM 2196 C C . GLY A 1 264 ? -2.900 -11.388 -9.477 1.00 93.62 264 GLY A C 1
ATOM 2197 O O . GLY A 1 264 ? -2.099 -10.541 -9.847 1.00 93.62 264 GLY A O 1
ATOM 2198 N N . GLN A 1 265 ? -2.525 -12.508 -8.849 1.00 90.94 265 GLN A N 1
ATOM 2199 C CA . GLN A 1 265 ? -1.131 -12.815 -8.497 1.00 90.94 265 GLN A CA 1
ATOM 2200 C C . GLN A 1 265 ? -0.181 -12.709 -9.702 1.00 90.94 265 GLN A C 1
ATOM 2202 O O . GLN A 1 265 ? 0.813 -11.998 -9.642 1.00 90.94 265 GLN A O 1
ATOM 2207 N N . ASP A 1 266 ? -0.543 -13.304 -10.839 1.00 86.81 266 ASP A N 1
ATOM 2208 C CA . ASP A 1 266 ? 0.233 -13.193 -12.083 1.00 86.81 266 ASP A CA 1
ATOM 2209 C C . ASP A 1 266 ? 0.273 -11.766 -12.663 1.00 86.81 266 ASP A C 1
ATOM 2211 O O . ASP A 1 266 ? 1.148 -11.450 -13.462 1.00 86.81 266 ASP A O 1
ATOM 2215 N N . LEU A 1 267 ? -0.706 -10.921 -12.330 1.00 92.50 267 LEU A N 1
ATOM 2216 C CA . LEU A 1 267 ? -0.849 -9.566 -12.864 1.00 92.50 267 LEU A CA 1
ATOM 2217 C C . LEU A 1 267 ? -0.078 -8.535 -12.028 1.00 92.50 267 LEU A C 1
ATOM 2219 O O . LEU A 1 267 ? 0.501 -7.605 -12.593 1.00 92.50 267 LEU A O 1
ATOM 2223 N N . LEU A 1 268 ? -0.110 -8.690 -10.702 1.00 94.12 268 LEU A N 1
ATOM 2224 C CA . LEU A 1 268 ? 0.373 -7.716 -9.724 1.00 94.12 268 LEU A CA 1
ATOM 2225 C C . LEU A 1 268 ? 1.621 -8.168 -8.947 1.00 94.12 268 LEU A C 1
ATOM 2227 O O . LEU A 1 268 ? 2.228 -7.327 -8.302 1.00 94.12 268 LEU A O 1
ATOM 2231 N N . ASP A 1 269 ? 2.015 -9.443 -9.004 1.00 91.50 269 ASP A N 1
ATOM 2232 C CA . ASP A 1 269 ? 3.117 -9.994 -8.194 1.00 91.50 269 ASP A CA 1
ATOM 2233 C C . ASP A 1 269 ? 4.022 -10.958 -8.982 1.00 91.50 269 ASP A C 1
ATOM 2235 O O . ASP A 1 269 ? 4.505 -11.969 -8.463 1.00 91.50 269 ASP A O 1
ATOM 2239 N N . LEU A 1 270 ? 4.287 -10.654 -10.258 1.00 92.25 270 LEU A N 1
ATOM 2240 C CA . LEU A 1 270 ? 5.288 -11.408 -11.017 1.00 92.25 270 LEU A CA 1
ATOM 2241 C C . LEU A 1 270 ? 6.675 -11.183 -10.397 1.00 92.25 270 LEU A C 1
ATOM 2243 O O . LEU A 1 270 ? 7.039 -10.050 -10.102 1.00 92.25 270 LEU A O 1
ATOM 2247 N N . SER A 1 271 ? 7.475 -12.235 -10.221 1.00 93.06 271 SER A N 1
ATOM 2248 C CA . SER A 1 271 ? 8.828 -12.077 -9.675 1.00 93.06 271 SER A CA 1
ATOM 2249 C C . SER A 1 271 ? 9.712 -11.232 -10.599 1.00 93.06 271 SER A C 1
ATOM 2251 O O . SER A 1 271 ? 9.800 -11.497 -11.799 1.00 93.06 271 SER A O 1
ATOM 2253 N N . SER A 1 272 ? 10.454 -10.278 -10.033 1.00 93.94 272 SER A N 1
ATOM 2254 C CA . SER A 1 272 ? 11.516 -9.548 -10.742 1.00 93.94 272 SER A CA 1
ATOM 2255 C C . SER A 1 272 ? 12.722 -10.423 -11.106 1.00 93.94 272 SER A C 1
ATOM 2257 O O . SER A 1 272 ? 13.653 -9.951 -11.751 1.00 93.94 272 SER A O 1
ATOM 2259 N N . THR A 1 273 ? 12.727 -11.696 -10.708 1.00 94.06 273 THR A N 1
ATOM 2260 C CA . THR A 1 273 ? 13.756 -12.669 -11.093 1.00 94.06 273 THR A CA 1
ATOM 2261 C C . THR A 1 273 ? 13.370 -13.524 -12.293 1.00 94.06 273 THR A C 1
ATOM 2263 O O . THR A 1 273 ? 14.162 -14.370 -12.693 1.00 94.06 273 THR A O 1
ATOM 2266 N N . ASP A 1 274 ? 12.160 -13.357 -12.836 1.00 91.75 274 ASP A N 1
ATOM 2267 C CA . ASP A 1 274 ? 11.676 -14.172 -13.950 1.00 91.75 274 ASP A CA 1
ATOM 2268 C C . ASP A 1 274 ? 12.405 -13.804 -15.253 1.00 91.75 274 ASP A C 1
ATOM 2270 O O . ASP A 1 274 ? 12.297 -12.682 -15.764 1.00 91.75 274 ASP A O 1
ATOM 2274 N N . ASP A 1 275 ? 13.178 -14.751 -15.777 1.00 91.12 275 ASP A N 1
ATOM 2275 C CA . ASP A 1 275 ? 13.975 -14.636 -16.997 1.00 91.12 275 ASP A CA 1
ATOM 2276 C C . ASP A 1 275 ? 13.291 -15.270 -18.220 1.00 91.12 275 ASP A C 1
ATOM 2278 O O . ASP A 1 275 ? 13.861 -15.290 -19.312 1.00 91.12 275 ASP A O 1
ATOM 2282 N N . ARG A 1 276 ? 12.045 -15.737 -18.080 1.00 89.06 276 ARG A N 1
ATOM 2283 C CA . ARG A 1 276 ? 11.286 -16.328 -19.185 1.00 89.06 276 ARG A CA 1
ATOM 2284 C C . ARG A 1 276 ? 10.642 -15.244 -20.033 1.00 89.06 276 ARG A C 1
ATOM 2286 O O . ARG A 1 276 ? 9.875 -14.406 -19.552 1.00 89.06 276 ARG A O 1
ATOM 2293 N N . VAL A 1 277 ? 10.912 -15.296 -21.332 1.00 84.06 277 VAL A N 1
ATOM 2294 C CA . VAL A 1 277 ? 10.401 -14.324 -22.306 1.00 84.06 277 VAL A CA 1
ATOM 2295 C C . V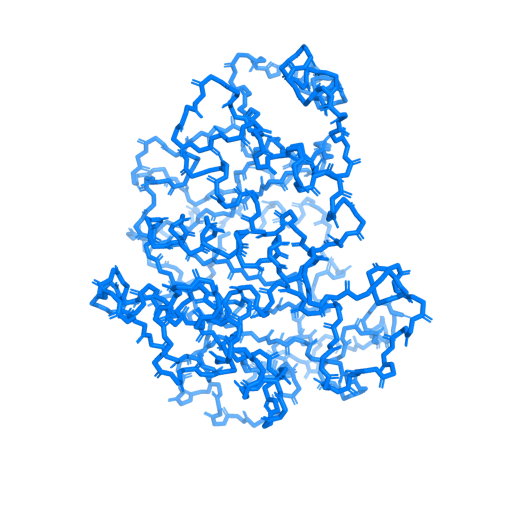AL A 1 277 ? 8.878 -14.432 -22.453 1.00 84.06 277 VAL A C 1
ATOM 2297 O O . VAL A 1 277 ? 8.187 -13.411 -22.501 1.00 84.06 277 VAL A O 1
ATOM 2300 N N . GLU A 1 278 ? 8.322 -15.650 -22.456 1.00 77.06 278 GLU A N 1
ATOM 2301 C CA . GLU A 1 278 ? 6.880 -15.849 -22.646 1.00 77.06 278 GLU A CA 1
ATOM 2302 C C . GLU A 1 278 ? 6.017 -15.159 -21.573 1.00 77.06 278 GLU A C 1
ATOM 2304 O O . GLU A 1 278 ? 4.922 -14.680 -21.872 1.00 77.06 278 GLU A O 1
ATOM 2309 N N . TYR A 1 279 ? 6.512 -15.043 -20.335 1.00 70.56 279 TYR A N 1
ATOM 2310 C CA . TYR A 1 279 ? 5.722 -14.568 -19.196 1.00 70.56 279 TYR A CA 1
ATOM 2311 C C . TYR A 1 279 ? 5.417 -13.076 -19.249 1.00 70.56 279 TYR A C 1
ATOM 2313 O O . TYR A 1 279 ? 4.392 -12.648 -18.708 1.00 70.56 279 TYR A O 1
ATOM 2321 N N . VAL A 1 280 ? 6.286 -12.298 -19.892 1.00 73.50 280 VAL A N 1
ATOM 2322 C CA . VAL A 1 280 ? 6.100 -10.857 -20.070 1.00 73.50 280 VAL A CA 1
ATOM 2323 C C . VAL A 1 280 ? 5.613 -10.487 -21.467 1.00 73.50 280 VAL A C 1
ATOM 2325 O O . VAL A 1 280 ? 5.009 -9.434 -21.615 1.00 73.50 280 VAL A O 1
ATOM 2328 N N . GLN A 1 281 ? 5.814 -11.334 -22.482 1.00 74.06 281 GLN A N 1
ATOM 2329 C CA . GLN A 1 281 ? 5.346 -11.047 -23.845 1.00 74.06 281 GLN A CA 1
ATOM 2330 C C . GLN A 1 281 ? 3.923 -11.543 -24.128 1.00 74.06 281 GLN A C 1
ATOM 2332 O O . GLN A 1 281 ? 3.215 -10.934 -24.924 1.00 74.06 281 GLN A O 1
ATOM 2337 N N . GLN A 1 282 ? 3.485 -12.639 -23.501 1.00 76.31 282 GLN A N 1
ATOM 2338 C CA . GLN A 1 282 ? 2.197 -13.271 -23.830 1.00 76.31 282 GLN A CA 1
ATOM 2339 C C . GLN A 1 282 ? 1.063 -12.888 -22.876 1.00 76.31 282 GLN A C 1
ATOM 2341 O O . GLN A 1 282 ? -0.100 -13.195 -23.136 1.00 76.31 282 GLN A O 1
ATOM 2346 N N . ARG A 1 283 ? 1.380 -12.264 -21.738 1.00 84.25 283 ARG A N 1
ATOM 2347 C CA . ARG A 1 283 ? 0.400 -11.932 -20.702 1.00 84.25 283 ARG A CA 1
ATOM 2348 C C . ARG A 1 283 ? 0.618 -10.519 -20.182 1.00 84.25 283 ARG A C 1
ATOM 2350 O O . ARG A 1 283 ? 1.742 -10.043 -20.066 1.00 84.25 283 ARG A O 1
ATOM 2357 N N . ILE A 1 284 ? -0.482 -9.876 -19.800 1.00 88.44 284 ILE A N 1
ATOM 2358 C CA . ILE A 1 284 ? -0.454 -8.557 -19.167 1.00 88.44 284 ILE A CA 1
ATOM 2359 C C . ILE A 1 284 ? 0.159 -8.676 -17.764 1.00 88.44 284 ILE A C 1
ATOM 2361 O O . ILE A 1 284 ? -0.171 -9.590 -17.001 1.00 88.44 284 ILE A O 1
ATOM 2365 N N . ARG A 1 285 ? 1.043 -7.728 -17.435 1.00 91.06 285 ARG A N 1
ATOM 2366 C CA . ARG A 1 285 ? 1.786 -7.599 -16.169 1.00 91.06 285 ARG A CA 1
ATOM 2367 C C . ARG A 1 285 ? 1.860 -6.132 -15.787 1.00 91.06 285 ARG A C 1
ATOM 2369 O O . ARG A 1 285 ? 2.227 -5.330 -16.641 1.00 91.06 285 ARG A O 1
ATOM 2376 N N . LEU A 1 286 ? 1.531 -5.791 -14.546 1.00 92.12 286 LEU A N 1
ATOM 2377 C CA . LEU A 1 286 ? 1.517 -4.400 -14.078 1.00 92.12 286 LEU A CA 1
ATOM 2378 C C . LEU A 1 286 ? 2.600 -4.134 -13.040 1.00 92.12 286 LEU A C 1
ATOM 2380 O O . LEU A 1 286 ? 3.148 -3.040 -13.022 1.00 92.12 286 LEU A O 1
ATOM 2384 N N . ASN A 1 287 ? 2.921 -5.127 -12.209 1.00 93.25 287 ASN A N 1
ATOM 2385 C CA . ASN A 1 287 ? 3.914 -5.009 -11.148 1.00 93.25 287 ASN A CA 1
ATOM 2386 C C . ASN A 1 287 ? 4.860 -6.210 -11.140 1.00 93.25 287 ASN A C 1
ATOM 2388 O O . ASN A 1 287 ? 4.427 -7.358 -11.283 1.00 93.25 287 ASN A O 1
ATOM 2392 N N . LEU A 1 288 ? 6.152 -5.918 -10.980 1.00 94.00 288 LEU A N 1
ATOM 2393 C CA . LEU A 1 288 ? 7.207 -6.899 -10.755 1.00 94.00 288 LEU A CA 1
ATOM 2394 C C . LEU A 1 288 ? 7.696 -6.789 -9.312 1.00 94.00 288 LEU A C 1
ATOM 2396 O O . LEU A 1 288 ? 8.298 -5.782 -8.946 1.00 94.00 288 LEU A O 1
ATOM 2400 N N . HIS A 1 289 ? 7.475 -7.817 -8.507 1.00 94.31 289 HIS A N 1
ATOM 2401 C CA . HIS A 1 289 ? 7.831 -7.832 -7.094 1.00 94.31 289 HIS A CA 1
ATOM 2402 C C . HIS A 1 289 ? 9.275 -8.308 -6.900 1.00 94.31 289 HIS A C 1
ATOM 2404 O O . HIS A 1 289 ? 9.664 -9.388 -7.357 1.00 94.31 289 HIS A O 1
ATOM 2410 N N . CYS A 1 290 ? 10.074 -7.522 -6.176 1.00 94.62 290 CYS A N 1
ATOM 2411 C CA . CYS A 1 290 ? 11.415 -7.902 -5.736 1.00 94.62 290 CYS A CA 1
ATOM 2412 C C . CYS A 1 290 ? 11.385 -8.721 -4.436 1.00 94.62 290 CYS A C 1
ATOM 2414 O O . CYS A 1 290 ? 11.741 -8.233 -3.355 1.00 94.62 290 CYS A O 1
ATOM 2416 N N . TRP A 1 291 ? 10.973 -9.985 -4.548 1.00 90.12 291 TRP A N 1
ATOM 2417 C CA . TRP A 1 291 ? 11.003 -10.946 -3.442 1.00 90.12 291 TRP A CA 1
ATOM 2418 C C . TRP A 1 291 ? 12.405 -11.085 -2.825 1.00 90.12 291 TRP A C 1
ATOM 2420 O O . TRP A 1 291 ? 13.424 -10.749 -3.430 1.00 90.12 291 TRP A O 1
ATOM 2430 N N . HIS A 1 292 ? 12.472 -11.584 -1.590 1.00 89.62 292 HIS A N 1
ATOM 2431 C CA . HIS A 1 292 ? 13.748 -11.839 -0.917 1.00 89.62 292 HIS A CA 1
ATOM 2432 C C . HIS A 1 292 ? 14.490 -12.984 -1.602 1.00 89.62 292 HIS A C 1
ATOM 2434 O O . HIS A 1 292 ? 14.068 -14.134 -1.536 1.00 89.62 292 HIS A O 1
ATOM 2440 N N . THR A 1 293 ? 15.584 -12.653 -2.280 1.00 90.38 293 THR A N 1
ATOM 2441 C CA . THR A 1 293 ? 16.362 -13.591 -3.086 1.00 90.38 293 THR A CA 1
ATOM 2442 C C . THR A 1 293 ? 17.744 -13.019 -3.383 1.00 90.38 293 THR A C 1
ATOM 2444 O O . THR A 1 293 ? 17.942 -11.799 -3.366 1.00 90.38 293 THR A O 1
ATOM 2447 N N . ASP A 1 294 ? 18.680 -13.906 -3.703 1.00 89.12 294 ASP A N 1
ATOM 2448 C CA . ASP A 1 294 ? 20.001 -13.562 -4.234 1.00 89.12 294 ASP A CA 1
ATOM 2449 C C . ASP A 1 294 ? 20.070 -13.708 -5.765 1.00 89.12 294 ASP A C 1
ATOM 2451 O O . ASP A 1 294 ? 21.090 -13.386 -6.377 1.00 89.12 294 ASP A O 1
ATOM 2455 N N . LEU A 1 295 ? 18.980 -14.155 -6.403 1.00 93.31 295 LEU A N 1
ATOM 2456 C CA . LEU A 1 295 ? 18.872 -14.220 -7.859 1.00 93.31 295 LEU A CA 1
ATOM 2457 C C . LEU A 1 295 ? 18.774 -12.808 -8.467 1.00 93.31 295 LEU A C 1
ATOM 2459 O O . LEU A 1 295 ? 18.179 -11.912 -7.863 1.00 93.31 295 LEU A O 1
ATOM 2463 N N . PRO A 1 296 ? 19.313 -12.575 -9.676 1.00 90.06 296 PRO A N 1
ATOM 2464 C CA . PRO A 1 296 ? 19.063 -11.336 -10.407 1.00 90.06 296 PRO A CA 1
ATOM 2465 C C . PRO A 1 296 ? 17.568 -11.223 -10.759 1.00 90.06 296 PRO A C 1
ATOM 2467 O O . PRO A 1 296 ? 16.965 -12.216 -11.142 1.00 90.06 296 PRO A O 1
ATOM 2470 N N . PHE A 1 297 ? 16.904 -10.072 -10.685 1.0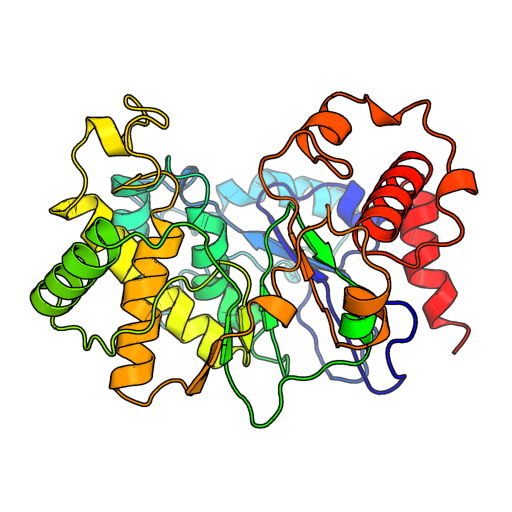0 93.12 297 PHE A N 1
ATOM 2471 C CA . PHE A 1 297 ? 17.263 -8.842 -9.985 1.00 93.12 297 PHE A CA 1
ATOM 2472 C C . PHE A 1 297 ? 16.971 -8.980 -8.476 1.00 93.12 297 PHE A C 1
ATOM 2474 O O . PHE A 1 297 ? 15.854 -9.311 -8.087 1.00 93.12 297 PHE A O 1
ATOM 2481 N N . SER A 1 298 ? 17.945 -8.652 -7.619 1.00 94.62 298 SER A N 1
ATOM 2482 C CA . SER A 1 298 ? 17.797 -8.659 -6.156 1.00 94.62 298 SER A CA 1
ATOM 2483 C C . SER A 1 298 ? 17.880 -7.244 -5.588 1.00 94.62 298 SER A C 1
ATOM 2485 O O . SER A 1 298 ? 18.883 -6.542 -5.763 1.00 94.62 298 SER A O 1
ATOM 2487 N N . LYS A 1 299 ? 16.861 -6.836 -4.819 1.00 92.88 299 LYS A N 1
ATOM 2488 C CA . LYS A 1 299 ? 16.845 -5.530 -4.134 1.00 92.88 299 LYS A CA 1
ATOM 2489 C C . LYS A 1 299 ? 17.973 -5.383 -3.108 1.00 92.88 299 LYS A C 1
ATOM 2491 O O . LYS A 1 299 ? 18.500 -4.286 -2.924 1.00 92.88 299 LYS A O 1
ATOM 2496 N N . PHE A 1 300 ? 18.399 -6.482 -2.480 1.00 93.94 300 PHE A N 1
ATOM 2497 C CA . PHE A 1 300 ? 19.525 -6.474 -1.544 1.00 93.94 300 PHE A CA 1
ATOM 2498 C C . PHE A 1 300 ? 20.846 -6.239 -2.275 1.00 93.94 300 PHE A C 1
ATOM 2500 O O . PHE A 1 300 ? 21.641 -5.397 -1.858 1.00 93.94 300 PHE A O 1
ATOM 2507 N N . ALA A 1 301 ? 21.062 -6.924 -3.401 1.00 94.44 301 ALA A N 1
ATOM 2508 C CA . ALA A 1 301 ? 22.231 -6.701 -4.248 1.00 94.44 301 ALA A CA 1
ATOM 2509 C C . ALA A 1 301 ? 22.270 -5.269 -4.810 1.00 94.44 301 ALA A C 1
ATOM 2511 O O . ALA A 1 301 ? 23.332 -4.642 -4.803 1.00 94.44 301 ALA A O 1
ATOM 2512 N N . PHE A 1 302 ? 21.117 -4.723 -5.215 1.00 93.25 302 PHE A N 1
ATOM 2513 C CA . PHE A 1 302 ? 20.999 -3.332 -5.649 1.00 93.25 302 PHE A CA 1
ATOM 2514 C C . PHE A 1 302 ? 21.388 -2.348 -4.539 1.00 93.25 302 PHE A C 1
ATOM 2516 O O . PHE A 1 302 ? 22.262 -1.508 -4.764 1.00 93.25 302 PHE A O 1
ATOM 2523 N N . LYS A 1 303 ? 20.814 -2.505 -3.334 1.00 92.00 303 LYS A N 1
ATOM 2524 C CA . LYS A 1 303 ? 21.105 -1.674 -2.153 1.00 92.00 303 LYS A CA 1
ATOM 2525 C C . LYS A 1 303 ? 22.578 -1.729 -1.737 1.00 92.00 303 LYS A C 1
ATOM 2527 O O . LYS A 1 303 ? 23.132 -0.717 -1.330 1.00 92.00 303 LYS A O 1
ATOM 2532 N N . MET A 1 304 ? 23.221 -2.890 -1.867 1.00 93.69 304 MET A N 1
ATOM 2533 C CA . MET A 1 304 ? 24.653 -3.073 -1.585 1.00 93.69 304 MET A CA 1
ATOM 2534 C C . MET A 1 304 ? 25.577 -2.557 -2.703 1.00 93.69 304 MET A C 1
ATOM 2536 O O . MET A 1 304 ? 26.789 -2.735 -2.620 1.00 93.69 304 MET A O 1
ATOM 2540 N N . GLY A 1 305 ? 25.041 -1.975 -3.780 1.00 93.19 305 GLY A N 1
ATOM 2541 C CA . GLY A 1 305 ? 25.851 -1.482 -4.895 1.00 93.19 305 GLY A CA 1
ATOM 2542 C C . GLY A 1 305 ? 26.477 -2.580 -5.763 1.00 93.19 305 GLY A C 1
ATOM 2543 O O . GLY A 1 305 ? 27.308 -2.271 -6.614 1.00 93.19 305 GLY A O 1
ATOM 2544 N N . LYS A 1 306 ? 26.064 -3.852 -5.626 1.00 93.88 306 LYS A N 1
ATOM 2545 C CA . LYS A 1 306 ? 26.639 -4.979 -6.395 1.00 93.88 306 LYS A CA 1
ATOM 2546 C C . LYS A 1 306 ? 26.448 -4.837 -7.910 1.00 93.88 306 LYS A C 1
ATOM 2548 O O . LYS A 1 306 ? 27.196 -5.427 -8.678 1.00 93.88 306 LYS A O 1
ATOM 2553 N N . TYR A 1 307 ? 25.478 -4.030 -8.339 1.00 92.56 307 TYR A N 1
ATOM 2554 C CA . TYR A 1 307 ? 25.225 -3.742 -9.753 1.00 92.56 307 TYR A CA 1
ATOM 2555 C C . TYR A 1 307 ? 25.950 -2.489 -10.283 1.00 92.56 307 TYR A C 1
ATOM 2557 O O . TYR A 1 307 ? 25.737 -2.121 -11.428 1.00 92.56 307 TYR A O 1
ATOM 2565 N N . ASN A 1 308 ? 26.797 -1.807 -9.497 1.00 89.94 308 ASN A N 1
ATOM 2566 C CA . ASN A 1 308 ? 27.428 -0.535 -9.908 1.00 89.94 308 ASN A CA 1
ATOM 2567 C C . ASN A 1 308 ? 28.354 -0.653 -11.129 1.00 89.94 308 ASN A C 1
ATOM 2569 O O . ASN A 1 308 ? 28.541 0.321 -11.847 1.00 89.94 308 ASN A O 1
ATOM 2573 N N . GLN A 1 309 ? 28.941 -1.831 -11.347 1.00 89.81 309 GLN A N 1
ATOM 2574 C CA . GLN A 1 309 ? 29.823 -2.120 -12.485 1.00 89.81 309 GLN A CA 1
ATOM 2575 C C . GLN A 1 309 ? 29.111 -2.924 -13.582 1.00 89.81 309 GLN A C 1
ATOM 2577 O O . GLN A 1 309 ? 29.747 -3.423 -14.504 1.00 89.81 309 GLN A O 1
ATOM 2582 N N . THR A 1 310 ? 27.797 -3.127 -13.453 1.00 91.56 310 THR A N 1
ATOM 2583 C CA . THR A 1 310 ? 27.029 -3.870 -14.450 1.00 91.56 310 THR A CA 1
ATOM 2584 C C . THR A 1 310 ? 26.779 -2.981 -15.662 1.00 91.56 310 THR A C 1
ATOM 2586 O O . THR A 1 310 ? 26.207 -1.904 -15.525 1.00 91.56 310 THR A O 1
ATOM 2589 N N . ASP A 1 311 ? 27.191 -3.450 -16.838 1.00 89.31 311 ASP A N 1
ATOM 2590 C CA . ASP A 1 311 ? 26.970 -2.747 -18.101 1.00 89.31 311 ASP A CA 1
ATOM 2591 C C . ASP A 1 311 ? 25.473 -2.686 -18.448 1.00 89.31 311 ASP A C 1
ATOM 2593 O O . ASP A 1 311 ? 24.792 -3.718 -18.517 1.00 89.31 311 ASP A O 1
ATOM 2597 N N . LEU A 1 312 ? 24.971 -1.468 -18.669 1.00 88.31 312 LEU A N 1
ATOM 2598 C CA . LEU A 1 312 ? 23.589 -1.199 -19.057 1.00 88.31 312 LEU A CA 1
ATOM 2599 C C . LEU A 1 312 ? 23.253 -1.814 -20.424 1.00 88.31 312 LEU A C 1
ATOM 2601 O O . LEU A 1 312 ? 22.140 -2.313 -20.603 1.00 88.31 312 LEU A O 1
ATOM 2605 N N . GLU A 1 313 ? 24.203 -1.850 -21.367 1.00 89.38 313 GLU A N 1
ATOM 2606 C CA . GLU A 1 313 ? 23.951 -2.354 -22.726 1.00 89.38 313 GLU A CA 1
ATOM 2607 C C . GLU A 1 313 ? 23.582 -3.846 -22.730 1.00 89.38 313 GLU A C 1
ATOM 2609 O O . GLU A 1 313 ? 22.808 -4.287 -23.585 1.00 89.38 313 GLU A O 1
ATOM 2614 N N . LYS A 1 314 ? 24.019 -4.613 -21.719 1.00 88.69 314 LYS A N 1
ATOM 2615 C CA . LYS A 1 314 ? 23.622 -6.020 -21.531 1.00 88.69 314 LYS A CA 1
ATOM 2616 C C . LYS A 1 314 ? 22.104 -6.193 -21.394 1.00 88.69 314 LYS A C 1
ATOM 2618 O O . LYS A 1 314 ? 21.576 -7.242 -21.755 1.00 88.69 314 LYS A O 1
ATOM 2623 N N . TYR A 1 315 ? 21.404 -5.176 -20.891 1.00 88.50 315 TYR A N 1
ATOM 2624 C CA . TYR A 1 315 ? 19.963 -5.211 -20.625 1.00 88.50 315 TYR A CA 1
ATOM 2625 C C . TYR A 1 315 ? 19.159 -4.299 -21.555 1.00 88.50 315 TYR A C 1
ATOM 2627 O O . TYR A 1 315 ? 17.986 -4.034 -21.304 1.00 88.50 315 TYR A O 1
ATOM 2635 N N . LYS A 1 316 ? 19.757 -3.846 -22.662 1.00 83.38 316 LYS A N 1
ATOM 2636 C CA . LYS A 1 316 ? 19.072 -3.031 -23.675 1.00 83.38 316 LYS A CA 1
ATOM 2637 C C . LYS A 1 316 ? 17.853 -3.736 -24.274 1.00 83.38 316 LYS A C 1
ATOM 2639 O O . LYS A 1 316 ? 16.829 -3.096 -24.512 1.00 83.38 316 LYS A O 1
ATOM 2644 N N . ASN A 1 317 ? 17.960 -5.052 -24.461 1.00 82.38 317 ASN A N 1
ATOM 2645 C CA . ASN A 1 317 ? 16.852 -5.928 -24.831 1.00 82.38 317 ASN A CA 1
ATOM 2646 C C . ASN A 1 317 ? 16.193 -6.478 -23.561 1.00 82.38 317 ASN A C 1
ATOM 2648 O O . ASN A 1 317 ? 16.481 -7.586 -23.115 1.00 82.38 317 ASN A O 1
ATOM 2652 N N . ASP A 1 318 ? 15.304 -5.691 -22.965 1.00 86.19 318 ASP A N 1
ATOM 2653 C CA . ASP A 1 318 ? 14.617 -6.011 -21.714 1.00 86.19 318 ASP A CA 1
ATOM 2654 C C . ASP A 1 318 ? 13.348 -6.854 -21.914 1.00 86.19 318 ASP A C 1
ATOM 2656 O O . ASP A 1 318 ? 12.255 -6.529 -21.449 1.00 86.19 318 ASP A O 1
ATOM 2660 N N . THR A 1 319 ? 13.499 -7.972 -22.625 1.00 87.81 319 THR A N 1
ATOM 2661 C CA . THR A 1 319 ? 12.395 -8.864 -23.015 1.00 87.81 319 THR A CA 1
ATOM 2662 C C . THR A 1 319 ? 11.941 -9.825 -21.915 1.00 87.81 319 THR A C 1
ATOM 2664 O O . THR A 1 319 ? 11.080 -10.659 -22.173 1.00 87.81 319 THR A O 1
ATOM 2667 N N . THR A 1 320 ? 12.516 -9.743 -20.714 1.00 91.12 320 THR A N 1
ATOM 2668 C CA . THR A 1 320 ? 12.167 -10.556 -19.537 1.00 91.12 320 THR A CA 1
ATOM 2669 C C . THR A 1 320 ? 11.888 -9.642 -18.344 1.00 91.12 320 THR A C 1
ATOM 2671 O O . THR A 1 320 ? 12.307 -8.479 -18.341 1.00 91.12 320 THR A O 1
ATOM 2674 N N . ALA A 1 321 ? 11.196 -10.139 -17.314 1.00 91.69 321 ALA A N 1
ATOM 2675 C CA . ALA A 1 321 ? 10.948 -9.352 -16.102 1.00 91.69 321 ALA A CA 1
ATOM 2676 C C . ALA A 1 321 ? 12.268 -8.986 -15.408 1.00 91.69 321 ALA A C 1
ATOM 2678 O O . ALA A 1 321 ? 12.468 -7.832 -15.026 1.00 91.69 321 ALA A O 1
ATOM 2679 N N . GLN A 1 322 ? 13.194 -9.946 -15.333 1.00 93.56 322 GLN A N 1
ATOM 2680 C CA . GLN A 1 322 ? 14.541 -9.758 -14.805 1.00 93.56 322 GLN A CA 1
ATOM 2681 C C . GLN A 1 322 ? 15.329 -8.687 -15.559 1.00 93.56 322 GLN A C 1
ATOM 2683 O O . GLN A 1 322 ? 15.913 -7.800 -14.931 1.00 93.56 322 GLN A O 1
ATOM 2688 N N . ALA A 1 323 ? 15.348 -8.748 -16.892 1.00 93.06 323 ALA A N 1
ATOM 2689 C CA . ALA A 1 323 ? 16.099 -7.794 -17.697 1.00 93.06 323 ALA A CA 1
ATOM 2690 C C . ALA A 1 323 ? 15.510 -6.381 -17.592 1.00 93.06 323 ALA A C 1
ATOM 2692 O O . ALA A 1 323 ? 16.266 -5.422 -17.457 1.00 93.06 323 ALA A O 1
ATOM 2693 N N . TYR A 1 324 ? 14.179 -6.257 -17.563 1.00 92.25 324 TYR A N 1
ATOM 2694 C CA . TYR A 1 324 ? 13.499 -4.980 -17.339 1.00 92.25 324 TYR A CA 1
ATOM 2695 C C . TYR A 1 324 ? 13.806 -4.396 -15.960 1.00 92.25 324 TYR A C 1
ATOM 2697 O O . TYR A 1 324 ? 14.226 -3.245 -15.867 1.00 92.25 324 TYR A O 1
ATOM 2705 N N . ALA A 1 325 ? 13.658 -5.187 -14.894 1.00 93.81 325 ALA A N 1
ATOM 2706 C CA . ALA A 1 325 ? 13.965 -4.752 -13.533 1.00 93.81 325 ALA A CA 1
ATOM 2707 C C . ALA A 1 325 ? 15.428 -4.296 -13.405 1.00 93.81 325 ALA A C 1
ATOM 2709 O O . ALA A 1 325 ? 15.707 -3.223 -12.870 1.00 93.81 325 ALA A O 1
ATOM 2710 N N . MET A 1 326 ? 16.366 -5.070 -13.963 1.00 94.31 326 MET A N 1
ATOM 2711 C CA . MET A 1 326 ? 17.782 -4.711 -13.971 1.00 94.31 326 MET A CA 1
ATOM 2712 C C . MET A 1 326 ? 18.041 -3.416 -14.741 1.00 94.31 326 MET A C 1
ATOM 2714 O O . MET A 1 326 ? 18.707 -2.526 -14.218 1.00 94.31 326 MET A O 1
ATOM 2718 N N . ARG A 1 327 ? 17.497 -3.285 -15.955 1.00 92.50 327 ARG A N 1
ATOM 2719 C CA . ARG A 1 327 ? 17.655 -2.085 -16.778 1.00 92.50 327 ARG A CA 1
ATOM 2720 C C . ARG A 1 327 ? 17.140 -0.845 -16.054 1.00 92.50 327 ARG A C 1
ATOM 2722 O O . ARG A 1 327 ? 17.890 0.114 -15.916 1.00 92.50 327 ARG A O 1
ATOM 2729 N N . MET A 1 328 ? 15.909 -0.887 -15.541 1.00 90.94 328 MET A N 1
ATOM 2730 C CA . MET A 1 328 ? 15.298 0.227 -14.805 1.00 90.94 328 MET A CA 1
ATOM 2731 C C . MET A 1 328 ? 16.147 0.640 -13.597 1.00 90.94 328 MET A C 1
ATOM 2733 O O . MET A 1 328 ? 16.364 1.826 -13.351 1.00 90.94 328 MET A O 1
ATOM 2737 N N . ALA A 1 329 ? 16.670 -0.337 -12.855 1.00 92.25 329 ALA A N 1
ATOM 2738 C CA . ALA A 1 329 ? 17.524 -0.083 -11.706 1.00 92.25 329 ALA A CA 1
ATOM 2739 C C . ALA A 1 329 ? 18.868 0.552 -12.098 1.00 92.25 329 ALA A C 1
ATOM 2741 O O . ALA A 1 329 ? 19.324 1.480 -11.431 1.00 92.25 329 ALA A O 1
ATOM 2742 N N . LEU A 1 330 ? 19.500 0.084 -13.176 1.00 91.31 330 LEU A N 1
ATOM 2743 C CA . LEU A 1 330 ? 20.740 0.666 -13.690 1.00 91.31 330 LEU A CA 1
ATOM 2744 C C . LEU A 1 330 ? 20.500 2.086 -14.210 1.00 91.31 330 LEU A C 1
ATOM 2746 O O . LEU A 1 330 ? 21.198 2.999 -13.785 1.00 91.31 330 LEU A O 1
ATOM 2750 N N . GLU A 1 331 ? 19.471 2.300 -15.032 1.00 88.38 331 GLU A N 1
ATOM 2751 C CA . GLU A 1 331 ? 19.097 3.630 -15.534 1.00 88.38 331 GLU A CA 1
ATOM 2752 C C . GLU A 1 331 ? 18.843 4.620 -14.385 1.00 88.38 331 GLU A C 1
ATOM 2754 O O . GLU A 1 331 ? 19.342 5.743 -14.430 1.00 88.38 331 GLU A O 1
ATOM 2759 N N . SER A 1 332 ? 18.166 4.200 -13.307 1.00 85.88 332 SER A N 1
ATOM 2760 C CA . SER A 1 332 ? 17.909 5.071 -12.147 1.00 85.88 332 SER A CA 1
ATOM 2761 C C . SER A 1 332 ? 19.170 5.561 -11.425 1.00 85.88 332 SER A C 1
ATOM 2763 O O . SER A 1 332 ? 19.112 6.565 -10.722 1.00 85.88 332 SER A O 1
ATOM 2765 N N . LYS A 1 333 ? 20.314 4.879 -11.586 1.00 83.25 333 LYS A N 1
ATOM 2766 C CA . LYS A 1 333 ? 21.595 5.304 -10.998 1.00 83.25 333 LYS A CA 1
ATOM 2767 C C . LYS A 1 333 ? 22.297 6.375 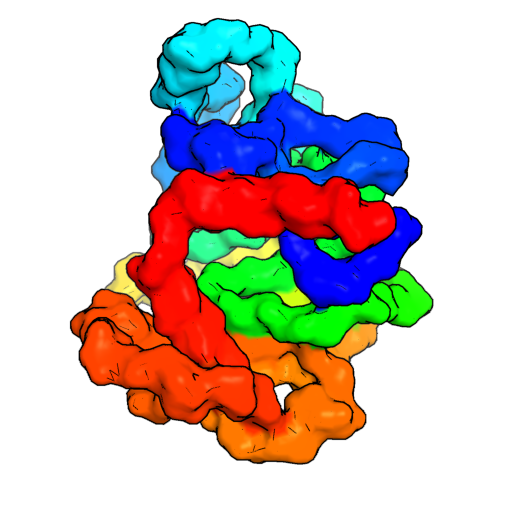-11.821 1.00 83.25 333 LYS A C 1
ATOM 2769 O O . LYS A 1 333 ? 23.105 7.114 -11.267 1.00 83.25 333 LYS A O 1
ATOM 2774 N N . TYR A 1 334 ? 22.031 6.417 -13.123 1.00 80.19 334 TYR A N 1
ATOM 2775 C CA . TYR A 1 334 ? 22.697 7.329 -14.050 1.00 80.19 334 TYR A CA 1
ATOM 2776 C C . TYR A 1 334 ? 21.883 8.596 -14.330 1.00 80.19 334 TYR A C 1
ATOM 2778 O O . TYR A 1 334 ? 22.422 9.513 -14.935 1.00 80.19 334 TYR A O 1
ATOM 2786 N N . MET A 1 335 ? 20.623 8.669 -13.883 1.00 82.19 335 MET A N 1
ATOM 2787 C CA . MET A 1 335 ? 19.808 9.881 -13.998 1.00 82.19 335 MET A CA 1
ATOM 2788 C C . MET A 1 335 ? 20.040 10.827 -12.818 1.00 82.19 335 MET A C 1
ATOM 2790 O O . MET A 1 335 ? 19.803 10.483 -11.659 1.00 82.19 335 MET A O 1
ATOM 2794 N N . THR A 1 336 ? 20.427 12.058 -13.127 1.00 84.25 336 THR A N 1
ATOM 2795 C CA . THR A 1 336 ? 20.336 13.195 -12.204 1.00 84.25 336 THR A CA 1
ATOM 2796 C C . THR A 1 336 ? 18.873 13.531 -11.893 1.00 84.25 336 THR A C 1
ATOM 2798 O O . THR A 1 336 ? 17.952 13.151 -12.624 1.00 84.25 336 THR A O 1
ATOM 2801 N N . LEU A 1 337 ? 18.628 14.282 -10.812 1.00 79.69 337 LEU A N 1
ATOM 2802 C CA . LEU A 1 337 ? 17.278 14.760 -10.489 1.00 79.69 337 LEU A CA 1
ATOM 2803 C C . LEU A 1 337 ? 16.728 15.666 -11.596 1.00 79.69 337 LEU A C 1
ATOM 2805 O O . LEU A 1 337 ? 15.538 15.619 -11.905 1.00 79.69 337 LEU A O 1
ATOM 2809 N N . GLU A 1 338 ? 17.594 16.470 -12.208 1.00 80.50 338 GLU A N 1
ATOM 2810 C CA . GLU A 1 338 ? 17.264 17.353 -13.319 1.00 80.50 338 GLU A CA 1
ATOM 2811 C C . GLU A 1 338 ? 16.852 16.556 -14.563 1.00 80.50 338 GLU A C 1
ATOM 2813 O O . GLU A 1 338 ? 15.830 16.872 -15.177 1.00 80.50 338 GLU A O 1
ATOM 2818 N N . GLU A 1 339 ? 17.590 15.494 -14.903 1.00 81.94 339 GLU A N 1
ATOM 2819 C CA . GLU A 1 339 ? 17.248 14.586 -16.004 1.00 81.94 339 GLU A CA 1
ATOM 2820 C C . GLU A 1 339 ? 15.946 13.837 -15.733 1.00 81.94 339 GLU A C 1
ATOM 2822 O O . GLU A 1 339 ? 15.092 13.774 -16.616 1.00 81.94 339 GLU A O 1
ATOM 2827 N N . LEU A 1 340 ? 15.742 13.337 -14.512 1.00 79.56 340 LEU A N 1
ATOM 2828 C CA . LEU A 1 340 ? 14.506 12.658 -14.124 1.00 79.56 340 LEU A CA 1
ATOM 2829 C C . LEU A 1 340 ? 13.294 13.601 -14.223 1.00 79.56 340 LEU A C 1
ATOM 2831 O O . LEU A 1 340 ? 12.255 13.245 -14.786 1.00 79.56 340 LEU A O 1
ATOM 2835 N N . ALA A 1 341 ? 13.440 14.838 -13.746 1.00 74.56 341 ALA A N 1
ATOM 2836 C CA . ALA A 1 341 ? 12.408 15.863 -13.851 1.00 74.56 341 ALA A CA 1
ATOM 2837 C C . ALA A 1 341 ? 12.140 16.273 -15.311 1.00 74.56 341 ALA A C 1
ATOM 2839 O O . ALA A 1 341 ? 10.992 16.483 -15.709 1.00 74.56 341 ALA A O 1
ATOM 2840 N N . ALA A 1 342 ? 13.184 16.386 -16.137 1.00 72.94 342 ALA A N 1
ATOM 2841 C CA . ALA A 1 342 ? 13.055 16.668 -17.565 1.00 72.94 342 ALA A CA 1
ATOM 2842 C C . ALA A 1 342 ? 12.387 15.510 -18.320 1.00 72.94 342 ALA A C 1
ATOM 2844 O O . ALA A 1 342 ? 11.532 15.757 -19.171 1.00 72.94 342 ALA A O 1
ATOM 2845 N N . TYR A 1 343 ? 12.695 14.259 -17.970 1.00 69.00 343 TYR A N 1
ATOM 2846 C CA . TYR A 1 343 ? 12.065 13.067 -18.541 1.00 69.00 343 TYR A CA 1
ATOM 2847 C C . TYR A 1 343 ? 10.548 13.067 -18.310 1.00 69.00 343 TYR A C 1
ATOM 2849 O O . TYR A 1 343 ? 9.773 12.711 -19.200 1.00 69.00 343 TYR A O 1
ATOM 2857 N N . GLY A 1 344 ? 10.114 13.534 -17.134 1.00 60.72 344 GLY A N 1
ATOM 2858 C CA . GLY A 1 344 ? 8.703 13.720 -16.805 1.00 60.72 344 GLY A CA 1
ATOM 2859 C C . GLY A 1 344 ? 7.991 14.796 -17.634 1.00 60.72 344 GLY A C 1
ATOM 2860 O O . GLY A 1 344 ? 6.806 14.626 -17.915 1.00 60.72 344 GLY A O 1
ATOM 2861 N N . ARG A 1 345 ? 8.702 15.862 -18.042 1.00 60.09 345 ARG A N 1
ATOM 2862 C CA . ARG A 1 345 ? 8.155 17.056 -18.724 1.00 60.09 345 ARG A CA 1
ATOM 2863 C C . ARG A 1 345 ? 8.256 17.025 -20.254 1.00 60.09 345 ARG A C 1
ATOM 2865 O O . ARG A 1 345 ? 7.337 17.454 -20.938 1.00 60.09 345 ARG A O 1
ATOM 2872 N N . ASN A 1 346 ? 9.348 16.514 -20.821 1.00 48.53 346 ASN A N 1
ATOM 2873 C CA . ASN A 1 346 ? 9.607 16.598 -22.267 1.00 48.53 346 ASN A CA 1
ATOM 2874 C C . ASN A 1 346 ? 8.792 15.597 -23.105 1.00 48.53 346 ASN A C 1
ATOM 2876 O O . ASN A 1 346 ? 8.630 15.787 -24.310 1.00 48.53 346 ASN A O 1
ATOM 2880 N N . LYS A 1 347 ? 8.229 14.553 -22.487 1.00 50.50 347 LYS A N 1
ATOM 2881 C CA . LYS A 1 347 ? 7.360 13.590 -23.184 1.00 50.50 347 LYS A CA 1
ATOM 2882 C C . LYS A 1 347 ? 5.871 13.939 -23.154 1.00 50.50 347 LYS A C 1
ATOM 2884 O O . LYS A 1 347 ? 5.122 13.329 -23.899 1.00 50.50 347 LYS A O 1
ATOM 2889 N N . SER A 1 348 ? 5.449 14.948 -22.385 1.00 40.19 348 SER A N 1
ATOM 2890 C CA . SER A 1 348 ? 4.081 15.487 -22.463 1.00 40.19 348 SER A CA 1
ATOM 2891 C C . SER A 1 348 ? 3.895 16.530 -23.572 1.00 40.19 348 SER A C 1
ATOM 2893 O O . SER A 1 348 ? 2.786 17.004 -23.777 1.00 40.19 348 SER A O 1
ATOM 2895 N N . LEU A 1 349 ? 4.978 16.921 -24.256 1.00 31.22 349 LEU A N 1
ATOM 2896 C CA . LEU A 1 349 ? 4.980 17.909 -25.346 1.00 31.22 349 LEU A CA 1
ATOM 2897 C C . LEU A 1 349 ? 5.199 17.280 -26.735 1.00 31.22 349 LEU A C 1
ATOM 2899 O O . LEU A 1 349 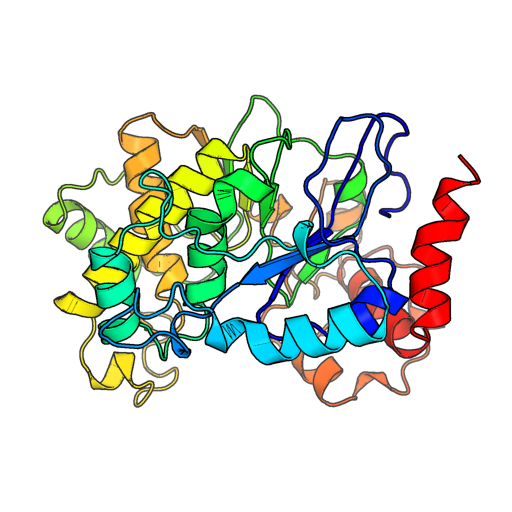? 5.223 18.000 -27.727 1.00 31.22 349 LEU A O 1
ATOM 2903 N N . SER A 1 350 ? 5.385 15.958 -26.814 1.00 30.47 350 SER A N 1
ATOM 2904 C CA . SER A 1 350 ? 5.644 15.223 -28.066 1.00 30.47 350 SER A CA 1
ATOM 2905 C C . SER A 1 350 ? 4.562 14.190 -28.417 1.00 30.47 350 SER A C 1
ATOM 2907 O O . SER A 1 350 ? 4.816 13.293 -29.220 1.00 30.47 350 SER A O 1
ATOM 2909 N N . SER A 1 351 ? 3.357 14.327 -27.854 1.00 33.09 351 SER A N 1
ATOM 2910 C CA . SER A 1 351 ? 2.177 13.510 -28.180 1.00 33.09 351 SER A CA 1
ATOM 2911 C C . SER A 1 351 ? 0.991 14.370 -28.581 1.00 33.09 351 SER A C 1
ATOM 2913 O O . SER A 1 351 ? 0.615 15.217 -27.736 1.00 33.09 351 SER A O 1
#

pLDDT: mean 88.89, std 10.63, range [30.47, 98.81]

Sequence (351 aa):
MLLGEPSTWRTDLVIFTYNFSSEFRRLGCVHRLRQNKEEPSMCRLFLYVPIQFRTKNITDNDFQHAFDDAKRVIESYKDINDSFIGVPLVNDKETFDAKRSESLYENLRTYGYIDSINSIYEGYWTFKTYDFILRTDIDVFIYRHFATYIPSNCTFITGGGGYSTDFNRRKLKRIANDMGFVHVDITNMGSTWYGSPYDAYLVANQTLYGMLWLAHYEFAMPERESKLGTLMWPEWHFGVLLLYGQHLALNHLVGINQIRLRMGQDLLDLSSTDDRVEYVQQRIRLNLHCWHTDLPFSKFAFKMGKYNQTDLEKYKNDTTAQAYAMRMALESKYMTLEELAAYGRNKSLSS

Foldseek 3Di:
DAPPFDPQDAAEAEEEELDQDVLCVLLVEDAAADPDSNDHHHHYYAYEDQLLNADLQRPVVPCPVSCPNVLVVCVVVVHDPVRHHYPQPCVDPQQDDSVLSNLCSVQPSVQVCLCLLSCLRRVLVRDLPDFKDKRDDPQKDFDNLQSPDDDPPQAKEFAFCPLDDPLLQVVLCVVLVVVVFAAPSDDRTHPIIMGHSVVSNQLSVQLSVQLSCCRPPPDDPCQSVCVCPCVCPSPDHNSVSSVSSSNSSVRRCVRVPVHHYDYDNLAAEAALLWPDLCSPPVDHHGMHGQPCDPHAPHPVCLVVCVCVPPDLVVLPPVSTSRSVVSNVSNVVVVDDSNNSSCVVPVVVVVD

Radius of gyration: 20.78 Å; chains: 1; bounding box: 51×56×52 Å

Secondary structure (DSSP, 8-state):
--TT--TT----EEEEES---HHHHHTT-B-S----SSSPP-EEEEEE--GGG--SSTTGGGGGGGGHHHHHHHHHTT--GGG--EES-TT-TTT--HHHHHHHHHHHTT-TTTHHHHHHHHTHHHHTTSS-EEE--TTEEE-GGGGG---GGG-EEEEE-S---HHHHHHHHHHHHHTT--------EEEEEEE-HHHHHHHHHHHHHHHHHIIIIIS-HHHHTTTTTTTT-SSS-GGGHHHHHHHHHHHHHHHTTS--EEE-HHHH-EETT---HHHHHSS---EEE--S-SSSS-HHHHHTTTTTT--GGGGSS--SHHHHHHHHHHHHHH--HHHHHHHHHHTSS--